Protein AF-A0A1F4YMQ5-F1 (afdb_monomer_lite)

Sequence (331 aa):
MPNQSRDIERSGSCPAETISSEVNLRRKLSVSVALVILLSQAGYGQEEKPTITTAGEPATTTAAKPKNFEVLFRGNGDIASYIYFDQSTKFMIDTDLNASVETFRYRSFFFMVDLLEETAMGRKPQTDPSKTDMVFDPNRGHWSFGATGRFELAAHFFEVQFHHDCFHGIDRFGYEPTPTNPNGRDSTKYWNALRFGFGNLGFLPKYRYHQPEPGSPGPIWANKINYFIMASFFTPRGYSWQKYHGYDFTLNTDLHFVLLRFKRLGFDINSNNLWIIDNRHDLKRKHELKFNFTIYGDHGILAAYVGWWPYDNQLIRNRDGMAVFGIHLGF

Secondary structure (DSSP, 8-state):
-PPP---------------SSHHHHHHHHHHHHHHHHHHHHHT-------------------PPPPPSEEEEEEEEEEEEEEEESS--SS-SEEEEEEEEEEEEEETTEEEEEEEEEEEEEPBP--S-TT---B---TTEEEEEEEEEEEEE-SSEEEEEEEEEEEEEETT-SS-S-BTTBTT-----EEEEEEEEEEEEGGGSHHHHTTSS-TT-SSEE----EEEEEEEEE--S-STTTEES--EEEEEEEEEEEEEEEETTEEEEEEEEEEEEEETT--EEEEEEEEEEEEEE-SS-EEEEEEEEEEEE--SS---TT-EEEEEEEE-

pLDDT: mean 77.44, std 21.71, range [28.05, 98.62]

Foldseek 3Di:
DDDDDDDDDDDDDDDDPPDDPVVVVVVVVCVVVVVVVVLQVVQPDDPDDDDPDPDDDPDPPPPPDPDQKDFHSDKWKKKKKWAWPDADQQGGIKIKIKMKTFGMHGRQKTWIKIKIKIFGFGFQPDPDPPDRDGDRDNQQMKIKIWTKIKGDDPWKIKMKIWMKIKGGNPPPDQQDCDVVRNNRPGPMWMAIKIKIKMWTPCVDLVNVLCPPHQPDPDKDQPPDKTKMKMKIAGDDDDPVGTDDFFFGIKIKIKIKGWRIDDRQWTWIKIWIKMWTQGNVRDIWIWIKIKIWTWGGDNQWIKIWIKMFTCFGDDPVDGCHGIIITMIMIID

Radius of gyration: 25.75 Å; chains: 1; bounding box: 62×54×100 Å

Structure (mmCIF, N/CA/C/O backbone):
data_AF-A0A1F4YMQ5-F1
#
_entry.id   AF-A0A1F4YMQ5-F1
#
loop_
_atom_site.group_PDB
_atom_site.id
_atom_site.type_symbol
_atom_site.label_atom_id
_atom_site.label_alt_id
_atom_site.label_comp_id
_atom_site.label_asym_id
_atom_site.label_entity_id
_atom_site.label_seq_id
_atom_site.pdbx_PDB_ins_code
_atom_site.Cartn_x
_atom_site.Cartn_y
_atom_site.Cartn_z
_atom_site.occupancy
_atom_site.B_iso_or_equiv
_atom_site.auth_seq_id
_atom_site.auth_comp_id
_atom_site.auth_asym_id
_atom_site.auth_atom_id
_atom_site.pdbx_PDB_model_num
ATOM 1 N N . MET A 1 1 ? 23.378 32.339 -66.459 1.00 42.19 1 MET A N 1
ATOM 2 C CA . MET A 1 1 ? 22.091 33.055 -66.347 1.00 42.19 1 MET A CA 1
ATOM 3 C C . MET A 1 1 ? 21.298 32.430 -65.205 1.00 42.19 1 MET A C 1
ATOM 5 O O . MET A 1 1 ? 20.883 31.290 -65.375 1.00 42.19 1 MET A O 1
ATOM 9 N N . PRO A 1 2 ? 21.145 33.082 -64.040 1.00 41.69 2 PRO A N 1
ATOM 10 C CA . PRO A 1 2 ? 20.228 32.624 -63.006 1.00 41.69 2 PRO A CA 1
ATOM 11 C C . PRO A 1 2 ? 18.912 33.410 -63.068 1.00 41.69 2 PRO A C 1
ATOM 13 O O . PRO A 1 2 ? 18.900 34.628 -63.239 1.00 41.69 2 PRO A O 1
ATOM 16 N N . ASN A 1 3 ? 17.815 32.668 -62.972 1.00 37.22 3 ASN 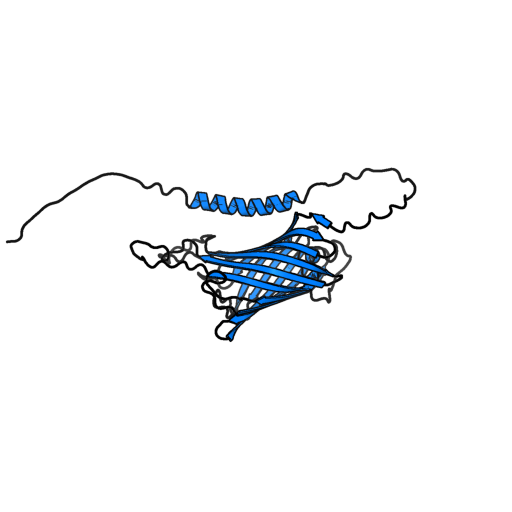A N 1
ATOM 17 C CA . ASN A 1 3 ? 16.443 33.130 -63.118 1.00 37.22 3 ASN A CA 1
ATOM 18 C C . ASN A 1 3 ? 15.897 33.587 -61.752 1.00 37.22 3 ASN A C 1
ATOM 20 O O . ASN A 1 3 ? 16.032 32.864 -60.765 1.00 37.22 3 ASN A O 1
ATOM 24 N N . GLN A 1 4 ? 15.293 34.775 -61.705 1.00 44.12 4 GLN A N 1
ATOM 25 C CA . GLN A 1 4 ? 14.514 35.284 -60.572 1.00 44.12 4 GLN A CA 1
ATOM 26 C C . GLN A 1 4 ? 13.064 34.780 -60.648 1.00 44.12 4 GLN A C 1
ATOM 28 O O . GLN A 1 4 ? 12.464 34.834 -61.717 1.00 44.12 4 GLN A O 1
ATOM 33 N N . SER A 1 5 ? 12.457 34.438 -59.508 1.00 34.66 5 SER A N 1
ATOM 34 C CA . SER A 1 5 ? 11.015 34.631 -59.243 1.00 34.66 5 SER A CA 1
ATOM 35 C C . SER A 1 5 ? 10.768 34.416 -57.743 1.00 34.66 5 SER A C 1
ATOM 37 O O . SER A 1 5 ? 11.024 33.324 -57.250 1.00 34.66 5 SER A O 1
ATOM 39 N N . ARG A 1 6 ? 10.548 35.473 -56.956 1.00 35.22 6 ARG A N 1
ATOM 40 C CA . ARG A 1 6 ? 9.305 36.236 -56.707 1.00 35.22 6 ARG A CA 1
ATOM 41 C C . ARG A 1 6 ? 8.590 35.773 -55.436 1.00 35.22 6 ARG A C 1
ATOM 43 O O . ARG A 1 6 ? 8.271 34.600 -55.276 1.00 35.22 6 ARG A O 1
ATOM 50 N N . ASP A 1 7 ? 8.339 36.770 -54.597 1.00 40.19 7 ASP A N 1
ATOM 51 C CA . ASP A 1 7 ? 7.620 36.750 -53.332 1.00 40.19 7 ASP A CA 1
ATOM 52 C C . ASP A 1 7 ? 6.159 36.311 -53.472 1.00 40.19 7 ASP A C 1
ATOM 54 O O . ASP A 1 7 ? 5.489 36.636 -54.455 1.00 40.19 7 ASP A O 1
ATOM 58 N N . ILE A 1 8 ? 5.645 35.663 -52.423 1.00 37.16 8 ILE A N 1
ATOM 59 C CA . ILE A 1 8 ? 4.222 35.685 -52.076 1.00 37.16 8 ILE A CA 1
ATOM 60 C C . ILE A 1 8 ? 4.120 35.931 -50.570 1.00 37.16 8 ILE A C 1
ATOM 62 O O . ILE A 1 8 ? 4.243 35.017 -49.757 1.00 37.16 8 ILE A O 1
ATOM 66 N N . GLU A 1 9 ? 3.860 37.187 -50.213 1.00 38.72 9 GLU A N 1
ATOM 67 C CA . GLU A 1 9 ? 3.175 37.535 -48.974 1.00 38.72 9 GLU A CA 1
ATOM 68 C C . GLU A 1 9 ? 1.719 37.050 -49.055 1.00 38.72 9 GLU A C 1
ATOM 70 O O . GLU A 1 9 ? 0.992 37.369 -50.000 1.00 38.72 9 GLU A O 1
ATOM 75 N N . ARG A 1 10 ? 1.264 36.322 -48.032 1.00 34.59 10 ARG A N 1
ATOM 76 C CA . ARG A 1 10 ? -0.151 36.282 -47.648 1.00 34.59 10 ARG A CA 1
ATOM 77 C C . ARG A 1 10 ? -0.281 36.335 -46.132 1.00 34.59 10 ARG A C 1
ATOM 79 O O . ARG A 1 10 ? 0.120 35.424 -45.416 1.00 34.59 10 ARG A O 1
ATOM 86 N N . SER A 1 11 ? -0.874 37.434 -45.690 1.00 34.38 11 SER A N 1
ATOM 87 C CA . SER A 1 11 ? -1.507 37.640 -44.396 1.00 34.38 11 SER A CA 1
ATOM 88 C C . SER A 1 11 ? -2.777 36.786 -44.257 1.00 34.38 11 SER A C 1
ATOM 90 O O . SER A 1 11 ? -3.438 36.488 -45.253 1.00 34.38 11 SER A O 1
ATOM 92 N N . GLY A 1 12 ? -3.151 36.430 -43.020 1.00 29.70 12 GLY A N 1
ATOM 93 C CA . GLY A 1 12 ? -4.505 35.938 -42.725 1.00 29.70 12 GLY A CA 1
ATOM 94 C C . GLY A 1 12 ? -4.643 34.967 -41.549 1.00 29.70 12 GLY A C 1
ATOM 95 O O . GLY A 1 12 ? -4.640 33.763 -41.751 1.00 29.70 12 GLY A O 1
ATOM 96 N N . SER A 1 13 ? -4.821 35.530 -40.347 1.00 33.34 13 SER A N 1
ATOM 97 C CA . SER A 1 13 ? -5.736 35.105 -39.262 1.00 33.34 13 SER A CA 1
ATOM 98 C C . SER A 1 13 ? -5.905 33.620 -38.878 1.00 33.34 13 SER A C 1
ATOM 100 O O . SER A 1 13 ? -6.541 32.861 -39.600 1.00 33.34 13 SER A O 1
ATOM 102 N N . CYS A 1 14 ? -5.544 33.285 -37.630 1.00 28.05 14 CYS A N 1
ATOM 103 C CA . CYS A 1 14 ? -6.488 32.863 -36.572 1.00 28.05 14 CYS A CA 1
ATOM 104 C C . CYS A 1 14 ? -5.724 32.650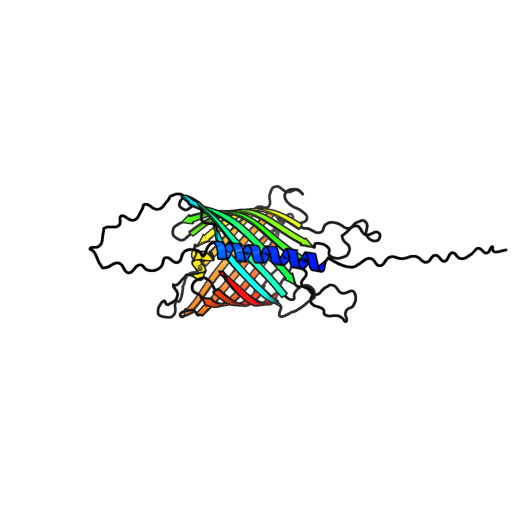 -35.246 1.00 28.05 14 CYS A C 1
ATOM 106 O O . CYS A 1 14 ? -4.767 31.876 -35.232 1.00 28.05 14 CYS A O 1
ATOM 108 N N . PRO A 1 15 ? -6.104 33.290 -34.124 1.00 34.41 15 PRO A N 1
ATOM 109 C CA . PRO A 1 15 ? -5.591 32.896 -32.820 1.00 34.41 15 PRO A CA 1
ATOM 110 C C . PRO A 1 15 ? -6.291 31.594 -32.420 1.00 34.41 15 PRO A C 1
ATOM 112 O O . PRO A 1 15 ? -7.506 31.568 -32.236 1.00 34.41 15 PRO A O 1
ATOM 115 N N . ALA A 1 16 ? -5.542 30.498 -32.317 1.00 37.00 16 ALA A N 1
ATOM 116 C CA . ALA A 1 16 ? -6.041 29.324 -31.621 1.00 37.00 16 ALA A CA 1
ATOM 117 C C . ALA A 1 16 ? -6.124 29.688 -30.135 1.00 37.00 16 ALA A C 1
ATOM 119 O O . ALA A 1 16 ? -5.103 29.880 -29.474 1.00 37.00 16 ALA A O 1
ATOM 120 N N . GLU A 1 17 ? -7.348 29.855 -29.640 1.00 37.72 17 GLU A N 1
ATOM 121 C CA . GLU A 1 17 ? -7.640 29.956 -28.217 1.00 37.72 17 GLU A CA 1
ATOM 122 C C . GLU A 1 17 ? -7.072 28.729 -27.501 1.00 37.72 17 GLU A C 1
ATOM 124 O O . GLU A 1 17 ? -7.608 27.624 -27.566 1.00 37.72 17 GLU A O 1
ATOM 129 N N . THR A 1 18 ? -5.971 28.935 -26.787 1.00 39.88 18 THR A N 1
ATOM 130 C CA . THR A 1 18 ? -5.453 28.012 -25.782 1.00 39.88 18 THR A CA 1
ATOM 131 C C . THR A 1 18 ? -6.374 28.070 -24.563 1.00 39.88 18 THR A C 1
ATOM 133 O O . THR A 1 18 ? -6.031 28.638 -23.529 1.00 39.88 18 THR A O 1
ATOM 136 N N . ILE A 1 19 ? -7.585 27.532 -24.687 1.00 43.03 19 ILE A N 1
ATOM 137 C CA . ILE A 1 19 ? -8.516 27.360 -23.573 1.00 43.03 19 ILE A CA 1
ATOM 138 C C . ILE A 1 19 ? -8.866 25.873 -23.470 1.00 43.03 19 ILE A C 1
ATOM 140 O O . ILE A 1 19 ? -9.295 25.247 -24.430 1.00 43.03 19 ILE A O 1
ATOM 144 N N . SER A 1 20 ? -8.729 25.346 -22.248 1.00 43.44 20 SER A N 1
ATOM 145 C CA . SER A 1 20 ? -9.359 24.116 -21.734 1.00 43.44 20 SER A CA 1
ATOM 146 C C . SER A 1 20 ? -8.549 22.807 -21.597 1.00 43.44 20 SER A C 1
ATOM 148 O O . SER A 1 20 ? -9.145 21.728 -21.585 1.00 43.44 20 SER A O 1
ATOM 150 N N . SER A 1 21 ? -7.240 22.844 -21.328 1.00 43.72 21 SER A N 1
ATOM 151 C CA . SER A 1 21 ? -6.601 21.711 -20.616 1.00 43.72 21 SER A CA 1
ATOM 152 C C . SER A 1 21 ? -6.722 21.861 -19.090 1.00 43.72 21 SER A C 1
ATOM 154 O O . SER A 1 21 ? -7.131 20.922 -18.408 1.00 43.72 21 SER A O 1
ATOM 156 N N . GLU A 1 22 ? -6.516 23.067 -18.546 1.00 40.84 22 GLU A N 1
ATOM 157 C CA . GLU A 1 22 ? -6.646 23.337 -17.101 1.00 40.84 22 GLU A CA 1
ATOM 158 C C . GLU A 1 22 ? -8.080 23.179 -16.567 1.00 40.84 22 GLU A C 1
ATOM 160 O O . GLU A 1 22 ? -8.285 22.692 -15.453 1.00 40.84 22 GLU A O 1
ATOM 165 N N . VAL A 1 23 ? -9.091 23.543 -17.365 1.00 42.12 23 VAL A N 1
ATOM 166 C CA . VAL A 1 23 ? -10.509 23.423 -16.970 1.00 42.12 23 VAL A CA 1
ATOM 167 C C . VAL A 1 23 ? -10.944 21.954 -16.898 1.00 42.12 23 VAL A C 1
ATOM 169 O O . VAL A 1 23 ? -11.727 21.587 -16.020 1.00 42.12 23 VAL A O 1
ATOM 172 N N . ASN A 1 24 ? -10.401 21.092 -17.764 1.00 41.91 24 ASN A N 1
ATOM 173 C CA . ASN A 1 24 ? -10.679 19.655 -17.739 1.00 41.91 24 ASN A CA 1
ATOM 174 C C . ASN A 1 24 ? -9.969 18.946 -16.576 1.00 41.91 24 ASN A C 1
ATOM 176 O O . ASN A 1 24 ? -10.555 18.056 -15.960 1.00 41.91 24 ASN A O 1
ATOM 180 N N . LEU A 1 25 ? -8.754 19.375 -16.222 1.00 40.91 25 LEU A N 1
ATOM 181 C CA . LEU A 1 25 ? -8.003 18.825 -15.089 1.00 40.91 25 LEU A CA 1
ATOM 182 C C . LEU A 1 25 ? -8.678 19.147 -13.747 1.00 40.91 25 LEU A C 1
ATOM 184 O O . LEU A 1 25 ? -8.887 18.255 -12.924 1.00 40.91 25 LEU A O 1
ATOM 188 N N . ARG A 1 26 ? -9.106 20.406 -13.556 1.00 40.66 26 ARG A N 1
ATOM 189 C CA . ARG A 1 26 ? -9.832 20.828 -12.346 1.00 40.66 26 ARG A CA 1
ATOM 190 C C . ARG A 1 26 ? -11.175 20.117 -12.192 1.00 40.66 26 ARG A C 1
ATOM 192 O O . ARG A 1 26 ? -11.561 19.836 -11.065 1.00 40.66 26 ARG A O 1
ATOM 199 N N . ARG A 1 27 ? -11.866 19.802 -13.298 1.00 41.72 27 ARG A N 1
ATOM 200 C CA . ARG A 1 27 ? -13.140 19.059 -13.285 1.00 41.72 27 ARG A CA 1
ATOM 201 C C . ARG A 1 27 ? -12.974 17.571 -12.969 1.00 41.72 27 ARG A C 1
ATOM 203 O O . ARG A 1 27 ? -13.832 17.018 -12.299 1.00 41.72 27 ARG A O 1
ATOM 210 N N . LYS A 1 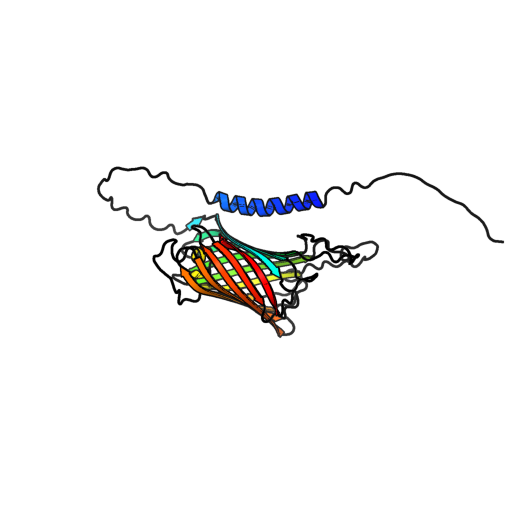28 ? -11.907 16.912 -13.430 1.00 41.44 28 LYS A N 1
ATOM 211 C CA . LYS A 1 28 ? -11.691 15.480 -13.146 1.00 41.44 28 LYS A CA 1
ATOM 212 C C . LYS A 1 28 ? -11.247 15.241 -11.700 1.00 41.44 28 LYS A C 1
ATOM 214 O O . LYS A 1 28 ? -11.779 14.348 -11.049 1.00 41.44 28 LYS A O 1
ATOM 219 N N . LEU A 1 29 ? -10.355 16.086 -11.178 1.00 40.41 29 LEU A N 1
ATOM 220 C CA . LEU A 1 29 ? -9.874 15.985 -9.796 1.00 40.41 29 LEU A CA 1
ATOM 221 C C . LEU A 1 29 ? -10.978 16.311 -8.776 1.00 40.41 29 LEU A C 1
ATOM 223 O O . LEU A 1 29 ? -11.096 15.640 -7.752 1.00 40.41 29 LEU A O 1
ATOM 227 N N . SER A 1 30 ? -11.827 17.303 -9.071 1.00 41.41 30 SER A N 1
ATOM 228 C CA . SER A 1 30 ? -12.950 17.639 -8.194 1.00 41.41 30 SER A CA 1
ATOM 229 C C . SER A 1 30 ? -14.012 16.544 -8.160 1.00 41.41 30 SER A C 1
ATOM 231 O O . SER A 1 30 ? -14.595 16.336 -7.105 1.00 41.41 30 SER A O 1
ATOM 233 N N . VAL A 1 31 ? -14.232 15.804 -9.252 1.00 44.12 31 VAL A N 1
ATOM 234 C CA . VAL A 1 31 ? -15.216 14.711 -9.284 1.00 44.12 31 VAL A CA 1
ATOM 235 C C . VAL A 1 31 ? -14.753 13.501 -8.473 1.00 44.12 31 VAL A C 1
ATOM 237 O O . VAL A 1 31 ? -15.556 12.982 -7.707 1.00 44.12 31 VAL A O 1
ATOM 240 N N . SER A 1 32 ? -13.486 13.078 -8.558 1.00 41.53 32 SER A N 1
ATOM 241 C CA . SER A 1 32 ? -13.000 11.921 -7.783 1.00 41.53 32 SER A CA 1
ATOM 242 C C . SER A 1 32 ? -12.936 12.208 -6.281 1.00 41.53 32 SER A C 1
ATOM 244 O O . SER A 1 32 ? -13.426 11.414 -5.481 1.00 41.53 32 SER A O 1
ATOM 246 N N . VAL A 1 33 ? -12.421 13.380 -5.885 1.00 47.12 33 VAL A N 1
ATOM 247 C CA . VAL A 1 33 ? -12.372 13.788 -4.470 1.00 47.12 33 VAL A CA 1
ATOM 248 C C . VAL A 1 33 ? -13.778 14.050 -3.924 1.00 47.12 33 VAL A C 1
ATOM 250 O O . VAL A 1 33 ? -14.093 13.613 -2.819 1.00 47.12 33 VAL A O 1
ATOM 253 N N . ALA A 1 34 ? -14.663 14.690 -4.699 1.00 49.28 34 ALA A N 1
ATOM 254 C CA . ALA A 1 34 ? -16.053 14.867 -4.286 1.00 49.28 34 ALA A CA 1
ATOM 255 C C . ALA A 1 34 ? -16.800 13.534 -4.202 1.00 49.28 34 ALA A C 1
ATOM 257 O O . ALA A 1 34 ? -17.619 13.389 -3.308 1.00 49.28 34 ALA A O 1
ATOM 258 N N . LEU A 1 35 ? -16.521 12.554 -5.068 1.00 42.88 35 LEU A N 1
ATOM 259 C CA . LEU A 1 35 ? -17.145 11.232 -4.996 1.00 42.88 35 LEU A CA 1
ATOM 260 C C . LEU A 1 35 ? -16.718 10.488 -3.724 1.00 42.88 35 LEU A C 1
ATOM 262 O O . LEU A 1 35 ? -17.570 9.917 -3.054 1.00 42.88 35 LEU A O 1
ATOM 266 N N . VAL A 1 36 ? -15.441 10.555 -3.338 1.00 47.03 36 VAL A N 1
ATOM 267 C CA . VAL A 1 36 ? -14.951 9.960 -2.081 1.00 47.03 36 VAL A CA 1
ATOM 268 C C . VAL A 1 36 ? -15.545 10.669 -0.855 1.00 47.03 36 VAL A C 1
ATOM 270 O O . VAL A 1 36 ? -15.990 10.000 0.074 1.00 47.03 36 VAL A O 1
ATOM 273 N N . ILE A 1 37 ? -15.640 12.005 -0.869 1.00 52.78 37 ILE A N 1
ATOM 274 C CA . ILE A 1 37 ? -16.263 12.787 0.218 1.00 52.78 37 ILE A CA 1
ATOM 275 C C . ILE A 1 37 ? -17.786 12.562 0.282 1.00 52.78 37 ILE A C 1
ATOM 277 O O . ILE A 1 37 ? -18.356 12.467 1.364 1.00 52.78 37 ILE A O 1
ATOM 281 N N . LEU A 1 38 ? -18.471 12.448 -0.857 1.00 49.56 38 LEU A N 1
ATOM 282 C CA . LEU A 1 38 ? -19.913 12.184 -0.906 1.00 49.56 38 LEU A CA 1
ATOM 283 C C . LEU A 1 38 ? -20.237 10.756 -0.459 1.00 49.56 38 LEU A C 1
ATOM 285 O O . LEU A 1 38 ? -21.233 10.552 0.229 1.00 49.56 38 LEU A O 1
ATOM 289 N N . LEU A 1 39 ? -19.391 9.778 -0.794 1.00 47.28 39 LEU A N 1
ATOM 290 C CA . LEU A 1 39 ? -19.544 8.399 -0.328 1.00 47.28 39 LEU A CA 1
ATOM 291 C C . LEU A 1 39 ? -19.242 8.258 1.171 1.00 47.28 39 LEU A C 1
ATOM 293 O O . LEU A 1 39 ? -19.914 7.472 1.836 1.00 47.28 39 LEU A O 1
ATOM 297 N N . SER A 1 40 ? -18.310 9.039 1.731 1.00 46.00 40 SER A N 1
ATOM 298 C CA . SER A 1 40 ? -18.065 9.042 3.180 1.00 46.00 40 SER A CA 1
ATOM 299 C C . SER A 1 40 ? -19.173 9.754 3.968 1.00 46.00 40 SER A C 1
ATOM 301 O O . SER A 1 40 ? -19.518 9.316 5.064 1.00 46.00 40 SER A O 1
ATOM 303 N N . GLN A 1 41 ? -19.807 10.787 3.401 1.00 48.72 41 GLN A N 1
ATOM 304 C CA . GLN A 1 41 ? -20.943 11.471 4.033 1.00 48.72 41 GLN A CA 1
ATOM 305 C C . GLN A 1 41 ? -22.274 10.718 3.893 1.00 48.72 41 GLN A C 1
ATOM 307 O O . GLN A 1 41 ? -23.106 10.793 4.794 1.00 48.72 41 GLN A O 1
ATOM 312 N N . ALA A 1 42 ? -22.480 9.942 2.825 1.00 48.72 42 ALA A N 1
ATOM 313 C CA . ALA A 1 42 ? -23.707 9.162 2.632 1.00 48.72 42 ALA A CA 1
ATOM 314 C C . ALA A 1 42 ? -23.889 8.019 3.656 1.00 48.72 42 ALA A C 1
ATOM 316 O O . ALA A 1 42 ? -25.008 7.540 3.835 1.00 48.72 42 ALA A O 1
ATOM 317 N N . GLY A 1 43 ? -22.821 7.602 4.349 1.00 44.38 43 GLY A N 1
ATOM 318 C CA . GLY A 1 43 ? -22.874 6.631 5.452 1.00 44.38 43 GLY A CA 1
ATOM 319 C C . GLY A 1 43 ? -23.153 7.238 6.837 1.00 44.38 43 GLY A C 1
ATOM 320 O O . GLY A 1 43 ? -23.465 6.499 7.770 1.00 44.38 43 GLY A O 1
ATOM 321 N N . TYR A 1 44 ? -23.080 8.566 6.979 1.00 43.66 44 TYR A N 1
ATOM 322 C CA . TYR A 1 44 ? -23.318 9.298 8.228 1.00 43.66 44 TYR A CA 1
ATOM 323 C C . TYR A 1 44 ? -24.722 9.907 8.230 1.00 43.66 44 TYR A C 1
ATOM 325 O O . TYR A 1 44 ? -24.923 11.103 8.035 1.00 43.66 44 TYR A O 1
ATOM 333 N N . GLY A 1 45 ? -25.730 9.071 8.445 1.00 42.97 45 GLY A N 1
ATOM 334 C CA . GLY A 1 45 ? -27.105 9.542 8.522 1.00 42.97 45 GLY A CA 1
ATOM 335 C C . GLY A 1 45 ? -27.976 8.598 9.318 1.00 42.97 45 GLY A C 1
ATOM 336 O O . GLY A 1 45 ? -28.621 7.750 8.718 1.00 42.97 45 GLY A O 1
ATOM 337 N N . GLN A 1 46 ? -27.959 8.751 10.645 1.00 37.34 46 GLN A N 1
ATOM 338 C CA . GLN A 1 46 ? -29.111 8.802 11.565 1.00 37.34 46 GLN A CA 1
ATOM 339 C C . GLN A 1 46 ? -28.562 8.786 13.004 1.00 37.34 46 GLN A C 1
ATOM 341 O O . GLN A 1 46 ? -28.425 7.734 13.621 1.00 37.34 46 GLN A O 1
ATOM 346 N N . GLU A 1 47 ? -28.221 9.961 13.545 1.00 42.69 47 GLU A N 1
ATOM 347 C CA . GLU A 1 47 ? -28.173 10.130 15.002 1.00 42.69 47 GLU A CA 1
ATOM 348 C C . GLU A 1 47 ? -29.614 10.037 15.519 1.00 42.69 47 GLU A C 1
ATOM 350 O O . GLU A 1 47 ? -30.411 10.969 15.374 1.00 42.69 47 GLU A O 1
ATOM 355 N N . GLU A 1 48 ? -29.978 8.891 16.089 1.00 41.09 48 GLU A N 1
ATOM 356 C CA . GLU A 1 48 ? -31.213 8.770 16.853 1.00 41.09 48 GLU A CA 1
ATOM 357 C C . GLU A 1 48 ? -31.117 9.681 18.085 1.00 41.09 48 GLU A C 1
ATOM 359 O O . GLU A 1 48 ? -30.259 9.512 18.953 1.00 41.09 48 GLU A O 1
ATOM 364 N N . LYS A 1 49 ? -32.009 10.677 18.164 1.00 38.69 49 LYS A N 1
ATOM 365 C CA . LYS A 1 49 ? -32.180 11.492 19.371 1.00 38.69 49 LYS A CA 1
ATOM 366 C C . LYS A 1 49 ? -32.471 10.567 20.561 1.00 38.69 49 LYS A C 1
ATOM 368 O O . LYS A 1 49 ? -33.412 9.773 20.471 1.00 38.69 49 LYS A O 1
ATOM 373 N N . PRO A 1 50 ? -31.760 10.704 21.696 1.00 38.75 50 PRO A N 1
ATOM 374 C CA . PRO A 1 50 ? -32.061 9.925 22.885 1.00 38.75 50 PRO A CA 1
ATOM 375 C C . PRO A 1 50 ? -33.454 10.308 23.390 1.00 38.75 50 PRO A C 1
ATOM 377 O O . PRO A 1 50 ? -33.678 11.391 23.931 1.00 38.75 50 PRO A O 1
ATOM 380 N N . THR A 1 51 ? -34.410 9.408 23.180 1.00 41.31 51 THR A N 1
ATOM 381 C CA . THR A 1 51 ? -35.734 9.502 23.786 1.00 41.31 51 THR A CA 1
ATOM 382 C C . THR A 1 51 ? -35.585 9.078 25.239 1.00 41.31 51 THR A C 1
ATOM 384 O O . THR A 1 51 ? -35.358 7.905 25.537 1.00 41.31 51 THR A O 1
ATOM 387 N N . ILE A 1 52 ? -35.665 10.047 26.153 1.00 42.41 52 ILE A N 1
ATOM 388 C CA . ILE A 1 52 ? -35.687 9.786 27.594 1.00 42.41 52 ILE A CA 1
ATOM 389 C C . ILE A 1 52 ? -37.006 9.078 27.894 1.00 42.41 52 ILE A C 1
ATOM 391 O O . ILE A 1 52 ? -38.059 9.704 27.996 1.00 42.41 52 ILE A O 1
ATOM 395 N N . THR A 1 53 ? -36.937 7.755 27.983 1.00 44.53 53 THR A N 1
ATOM 396 C CA . THR A 1 53 ? -38.066 6.905 28.349 1.00 44.53 53 THR A CA 1
ATOM 397 C C . THR A 1 53 ? -37.918 6.576 29.828 1.00 44.53 53 THR A C 1
ATOM 399 O O . THR A 1 53 ? -36.855 6.148 30.276 1.00 44.53 53 THR A O 1
ATOM 402 N N . THR A 1 54 ? -38.962 6.843 30.603 1.00 48.31 54 THR A N 1
ATOM 403 C CA . THR A 1 54 ? -39.070 6.501 32.023 1.00 48.31 54 THR A CA 1
ATOM 404 C C . THR A 1 54 ? -38.821 5.006 32.237 1.00 48.31 54 THR A C 1
ATOM 406 O O . THR A 1 54 ? -39.306 4.175 31.472 1.00 48.31 54 THR A O 1
ATOM 409 N N . ALA A 1 55 ? -38.044 4.674 33.273 1.00 44.81 55 ALA A N 1
ATOM 410 C CA . ALA A 1 55 ? -37.613 3.316 33.594 1.00 44.81 55 ALA A CA 1
ATOM 411 C C . ALA A 1 55 ? -38.804 2.406 33.952 1.00 44.81 55 ALA A C 1
ATOM 413 O O . ALA A 1 55 ? -39.235 2.349 35.102 1.00 44.81 55 ALA A O 1
ATOM 414 N N . GLY A 1 56 ? -39.340 1.710 32.948 1.00 52.75 56 GLY A N 1
ATOM 415 C CA . GLY A 1 56 ? -40.102 0.476 33.124 1.00 52.75 56 GLY A CA 1
ATOM 416 C C . GLY A 1 56 ? -39.154 -0.716 33.263 1.00 52.75 56 GLY A C 1
ATOM 417 O O . GLY A 1 56 ? -37.999 -0.639 32.843 1.00 52.75 56 GLY A O 1
ATOM 418 N N . GLU A 1 57 ? -39.636 -1.798 33.878 1.00 53.81 57 GLU A N 1
ATOM 419 C CA . GLU A 1 57 ? -38.909 -3.063 34.052 1.00 53.81 57 GLU A CA 1
ATOM 420 C C . GLU A 1 57 ? -38.140 -3.481 32.785 1.00 53.81 57 GLU A C 1
ATOM 422 O O . GLU A 1 57 ? -38.644 -3.277 31.675 1.00 53.81 57 GLU A O 1
ATOM 427 N N . PRO A 1 58 ? -36.934 -4.075 32.919 1.00 51.91 58 PRO A N 1
ATOM 428 C CA . PRO A 1 58 ? -36.131 -4.493 31.781 1.00 51.91 58 PRO A CA 1
ATOM 429 C C . PRO A 1 58 ? -36.879 -5.578 31.010 1.00 51.91 58 PRO A C 1
ATOM 431 O O . PRO A 1 58 ? -36.816 -6.766 31.334 1.00 51.91 58 PRO A O 1
ATOM 434 N N . ALA A 1 59 ? -37.593 -5.156 29.966 1.00 56.69 59 ALA A N 1
ATOM 435 C CA . ALA A 1 59 ? -38.102 -6.054 28.955 1.00 56.69 59 ALA A CA 1
ATOM 436 C C . ALA A 1 59 ? -36.910 -6.876 28.475 1.00 56.69 59 ALA A C 1
ATOM 438 O O . ALA A 1 59 ? -35.885 -6.330 28.064 1.00 56.69 59 ALA A O 1
ATOM 439 N N . THR A 1 60 ? -37.028 -8.196 28.583 1.00 46.53 60 THR A N 1
ATOM 440 C CA . THR A 1 60 ? -36.046 -9.138 28.065 1.00 46.53 60 THR A CA 1
ATOM 441 C C . THR A 1 60 ? -36.059 -9.004 26.545 1.00 46.53 60 THR A C 1
ATOM 443 O O . THR A 1 60 ? -36.753 -9.738 25.844 1.00 46.53 60 THR A O 1
ATOM 446 N N . THR A 1 61 ? -35.355 -8.002 26.020 1.00 49.38 61 THR A N 1
ATOM 447 C CA . THR A 1 61 ? -35.154 -7.806 24.592 1.00 49.38 61 THR A CA 1
ATOM 448 C C . THR A 1 61 ? -34.354 -8.996 24.113 1.00 49.38 61 THR A C 1
ATOM 450 O O . THR A 1 61 ? -33.139 -9.076 24.291 1.00 49.38 61 THR A O 1
ATOM 453 N N . THR A 1 62 ? -35.067 -9.966 23.552 1.00 55.41 62 THR A N 1
ATOM 454 C CA . THR A 1 62 ? -34.495 -11.061 22.786 1.00 55.41 62 THR A CA 1
ATOM 455 C C . THR A 1 62 ? -33.729 -10.399 21.654 1.00 55.41 62 THR A C 1
ATOM 457 O O . THR A 1 62 ? -34.335 -9.865 20.726 1.00 55.41 62 THR A O 1
ATOM 460 N N . ALA A 1 63 ? -32.401 -10.337 21.786 1.00 61.25 63 ALA A N 1
ATOM 461 C CA . ALA A 1 63 ? -31.538 -9.743 20.779 1.00 61.25 63 ALA A CA 1
ATOM 462 C C . ALA A 1 63 ? -31.911 -10.355 19.427 1.00 61.25 63 ALA A C 1
ATOM 464 O O . ALA A 1 63 ? -31.852 -11.578 19.256 1.00 61.25 63 ALA A O 1
ATOM 465 N N . ALA A 1 64 ? -32.386 -9.514 18.506 1.00 68.00 64 ALA A N 1
ATOM 466 C CA . ALA A 1 64 ? -32.805 -9.966 17.193 1.00 68.00 64 ALA A CA 1
ATOM 467 C C . ALA A 1 64 ? -31.656 -10.772 16.581 1.00 68.00 64 ALA A C 1
ATOM 469 O O . ALA A 1 64 ? -30.507 -10.323 16.575 1.00 68.00 64 ALA A O 1
ATOM 470 N N . LYS A 1 65 ? -31.963 -11.988 16.114 1.00 69.56 65 LYS A N 1
ATOM 471 C CA . LYS A 1 65 ? -30.966 -12.871 15.508 1.00 69.56 65 LYS A CA 1
ATOM 472 C C . LYS A 1 65 ? -30.203 -12.074 14.439 1.00 69.56 65 LYS A C 1
ATOM 474 O O . LYS A 1 65 ? -30.863 -11.475 13.585 1.00 69.56 65 LYS A O 1
ATOM 479 N N . PRO A 1 66 ? -28.857 -12.049 14.471 1.00 70.06 66 PRO A N 1
ATOM 480 C CA . PRO A 1 66 ? -28.081 -11.264 13.522 1.00 70.06 66 PRO A CA 1
ATOM 481 C C . PRO A 1 66 ? -28.488 -11.631 12.095 1.00 70.06 66 PRO A C 1
ATOM 483 O O . PRO A 1 66 ? -28.649 -12.813 11.763 1.00 70.06 66 PRO A O 1
ATOM 486 N N . LYS A 1 67 ? -28.717 -10.610 11.263 1.00 81.00 67 LYS A N 1
ATOM 487 C CA . LYS A 1 67 ? -29.120 -10.819 9.875 1.00 81.00 67 LYS A CA 1
ATOM 488 C C . LYS A 1 67 ? -27.973 -11.512 9.150 1.00 81.00 67 LYS A C 1
ATOM 490 O O . LYS A 1 67 ? -26.830 -11.074 9.190 1.00 81.00 67 LYS A O 1
ATOM 495 N N . ASN A 1 68 ? -28.290 -12.608 8.466 1.00 91.94 68 ASN A N 1
ATOM 496 C CA . ASN A 1 68 ? -27.293 -13.327 7.677 1.00 91.94 68 ASN A CA 1
ATOM 497 C C . ASN A 1 68 ? -26.811 -12.510 6.474 1.00 91.94 68 ASN A C 1
ATOM 499 O O . ASN A 1 68 ? -25.751 -12.828 5.957 1.00 91.94 68 ASN A O 1
ATOM 503 N N . PHE A 1 69 ? -27.578 -11.515 6.020 1.00 95.69 69 PHE A N 1
ATOM 504 C CA . PHE A 1 69 ? -27.264 -10.679 4.868 1.00 95.69 69 PHE A CA 1
ATOM 505 C C . PHE A 1 69 ? -27.515 -9.204 5.183 1.00 95.69 69 PHE A C 1
ATOM 507 O O . PHE A 1 69 ? -28.569 -8.862 5.727 1.00 95.69 69 PHE A O 1
ATOM 514 N N . GLU A 1 70 ? -26.570 -8.346 4.811 1.00 95.31 70 GLU A N 1
ATOM 515 C CA . GLU A 1 70 ? -26.631 -6.896 4.996 1.00 95.31 70 GLU A CA 1
ATOM 516 C C . GLU A 1 70 ? -26.020 -6.165 3.798 1.00 95.31 70 GLU A C 1
ATOM 518 O O . GLU A 1 70 ? -25.001 -6.590 3.256 1.00 95.31 70 GLU A O 1
ATOM 523 N N . VAL A 1 71 ? -26.626 -5.041 3.417 1.00 94.56 71 VAL A N 1
ATOM 524 C CA . VAL A 1 71 ? -26.075 -4.075 2.456 1.00 94.56 71 VAL A CA 1
ATOM 525 C C . VAL A 1 71 ? -25.455 -2.943 3.274 1.00 94.56 71 VAL A C 1
ATOM 527 O O . VAL A 1 71 ? -26.130 -2.401 4.147 1.00 94.56 71 VAL A O 1
ATOM 530 N N . LEU A 1 72 ? -24.172 -2.641 3.056 1.00 89.75 72 LEU A N 1
ATOM 531 C CA . LEU A 1 72 ? -23.372 -1.819 3.973 1.00 89.75 72 LEU A CA 1
ATOM 532 C C . LEU A 1 72 ? -23.029 -0.439 3.404 1.00 89.75 72 LEU A C 1
ATOM 534 O O . LEU A 1 72 ? -23.263 0.551 4.087 1.00 89.75 72 LEU A O 1
ATOM 538 N N . PHE A 1 73 ? -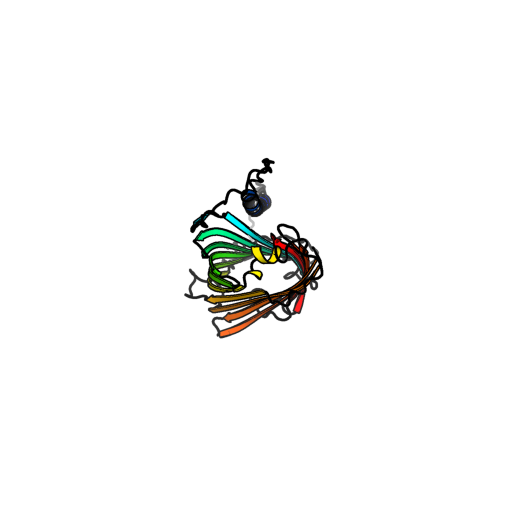22.462 -0.382 2.195 1.00 91.88 73 PHE A N 1
ATOM 539 C CA . PHE A 1 73 ? -21.855 0.824 1.608 1.00 91.88 73 PHE A CA 1
ATOM 540 C C . PHE A 1 73 ? -20.988 1.615 2.604 1.00 91.88 73 PHE A C 1
ATOM 542 O O . PHE A 1 73 ? -21.131 2.825 2.756 1.00 91.88 73 PHE A O 1
ATOM 549 N N . ARG A 1 74 ? -20.089 0.914 3.304 1.00 91.94 74 ARG A N 1
ATOM 550 C CA . ARG A 1 74 ? -19.172 1.515 4.285 1.00 91.94 74 ARG A CA 1
ATOM 551 C C . ARG A 1 74 ? -17.793 1.680 3.670 1.00 91.94 74 ARG A C 1
ATOM 553 O O . ARG A 1 74 ? -17.186 0.691 3.266 1.00 91.94 74 ARG A O 1
ATOM 560 N N . GLY A 1 75 ? -17.328 2.920 3.590 1.00 92.19 75 GLY A N 1
ATOM 561 C CA . GLY A 1 75 ? -15.986 3.249 3.125 1.00 92.19 75 GLY A CA 1
ATOM 562 C C . GLY A 1 75 ? -14.983 3.235 4.272 1.00 92.19 75 GLY A C 1
ATOM 563 O O . GLY A 1 75 ? -15.312 3.682 5.364 1.00 92.19 75 GLY A O 1
ATOM 564 N N . ASN A 1 76 ? -13.775 2.753 4.005 1.00 93.69 76 ASN A N 1
ATOM 565 C CA . ASN A 1 76 ? -12.601 2.982 4.844 1.00 93.69 76 ASN A CA 1
ATOM 566 C C . ASN A 1 76 ? -11.446 3.371 3.929 1.00 93.69 76 ASN A C 1
ATOM 568 O O . ASN A 1 76 ? -11.353 2.852 2.809 1.00 93.69 76 ASN A O 1
ATOM 572 N N . GLY A 1 77 ? -10.555 4.236 4.386 1.00 91.88 77 GLY A N 1
ATOM 573 C CA . GLY A 1 77 ? -9.452 4.669 3.551 1.00 91.88 77 GLY A CA 1
ATOM 574 C C . GLY A 1 77 ? -8.323 5.355 4.289 1.00 91.88 77 GLY A C 1
ATOM 575 O O . GLY A 1 77 ? -8.409 5.698 5.462 1.00 91.88 77 GLY A O 1
ATOM 576 N N . ASP A 1 78 ? -7.249 5.541 3.541 1.00 93.94 78 ASP A N 1
ATOM 577 C CA . ASP A 1 78 ? -6.013 6.159 3.958 1.00 93.94 78 ASP A CA 1
ATOM 578 C C . ASP A 1 78 ? -5.544 7.118 2.873 1.00 93.94 78 ASP A C 1
ATOM 580 O O . ASP A 1 78 ? -5.480 6.759 1.700 1.00 93.94 78 ASP A O 1
ATOM 584 N N . ILE A 1 79 ? -5.179 8.332 3.265 1.00 95.31 79 ILE A N 1
ATOM 585 C CA . ILE A 1 79 ? -4.517 9.303 2.400 1.00 95.31 79 ILE A CA 1
ATOM 586 C C . ILE A 1 79 ? -3.181 9.638 3.037 1.00 95.31 79 ILE A C 1
ATOM 588 O O . ILE A 1 79 ? -3.136 10.134 4.161 1.00 95.31 79 ILE A O 1
ATOM 592 N N . ALA A 1 80 ? -2.088 9.396 2.330 1.00 95.25 80 ALA A N 1
ATOM 593 C CA . ALA A 1 80 ? -0.757 9.778 2.763 1.00 95.25 80 ALA A CA 1
ATOM 594 C C . ALA A 1 80 ? -0.146 10.759 1.770 1.00 95.25 80 ALA A C 1
ATOM 596 O O . ALA A 1 80 ? -0.382 10.690 0.573 1.00 95.25 80 ALA A O 1
ATOM 597 N N . SER A 1 81 ? 0.644 11.706 2.253 1.00 94.88 81 SER A N 1
ATOM 598 C CA . SER A 1 81 ? 1.463 12.565 1.399 1.00 94.88 81 SER A CA 1
ATOM 599 C C . SER A 1 81 ? 2.812 12.763 2.046 1.00 94.88 81 SER A C 1
ATOM 601 O O . SER A 1 81 ? 2.890 12.972 3.257 1.00 94.88 81 SER A O 1
ATOM 603 N N . TYR A 1 82 ? 3.877 12.677 1.262 1.00 95.00 82 TYR A N 1
ATOM 604 C CA . TYR A 1 82 ? 5.226 12.719 1.800 1.00 95.00 82 TYR A CA 1
ATOM 605 C C . TYR A 1 82 ? 6.207 13.396 0.863 1.00 95.00 82 TYR A C 1
ATOM 607 O O . TYR A 1 82 ? 6.057 13.376 -0.356 1.00 95.00 82 TYR A O 1
ATOM 615 N N . ILE A 1 83 ? 7.228 13.993 1.467 1.00 94.19 83 ILE A N 1
ATOM 616 C CA . ILE A 1 83 ? 8.322 14.670 0.789 1.00 94.19 83 ILE A CA 1
ATOM 617 C C . ILE A 1 83 ? 9.606 13.871 0.971 1.00 94.19 83 ILE A C 1
ATOM 619 O O . ILE A 1 83 ? 9.866 13.335 2.049 1.00 94.19 83 ILE A O 1
ATOM 623 N N . TYR A 1 84 ? 10.427 13.821 -0.069 1.00 93.44 84 TYR A N 1
ATOM 624 C CA . TYR A 1 84 ? 11.753 13.212 0.001 1.00 93.44 84 TYR A CA 1
ATOM 625 C C . TYR A 1 84 ? 12.757 14.176 0.633 1.00 93.44 84 TYR A C 1
ATOM 627 O O . TYR A 1 84 ? 12.720 15.378 0.359 1.00 93.44 84 TYR A O 1
ATOM 635 N N . PHE A 1 85 ? 13.662 13.648 1.462 1.00 94.44 85 PHE A N 1
ATOM 636 C CA . PHE A 1 85 ? 14.795 14.427 1.973 1.00 94.44 85 PHE A CA 1
ATOM 637 C C . PHE A 1 85 ? 15.817 14.712 0.866 1.00 94.44 85 PHE A C 1
ATOM 639 O O . PHE A 1 85 ? 16.280 15.843 0.743 1.00 94.44 85 PHE A O 1
ATOM 646 N N . ASP A 1 86 ? 16.118 13.710 0.034 1.00 91.19 86 ASP A N 1
ATOM 647 C CA . ASP A 1 86 ? 16.924 13.876 -1.179 1.00 91.19 86 ASP A CA 1
ATOM 648 C C . ASP A 1 86 ? 16.009 14.122 -2.387 1.00 91.19 86 ASP A C 1
ATOM 650 O O . ASP A 1 86 ? 15.451 13.200 -2.989 1.00 91.19 86 ASP A O 1
ATOM 654 N N . GLN A 1 87 ? 15.776 15.400 -2.691 1.00 86.38 87 GLN A N 1
ATOM 655 C CA . GLN A 1 87 ? 14.849 15.802 -3.744 1.00 86.38 87 GLN A CA 1
ATOM 656 C C . GLN A 1 87 ? 15.518 15.825 -5.118 1.00 86.38 87 GLN A C 1
ATOM 658 O O . GLN A 1 87 ? 16.542 16.467 -5.338 1.00 86.38 87 GLN A O 1
ATOM 663 N N . SER A 1 88 ? 14.854 15.218 -6.096 1.00 79.94 88 SER A N 1
ATOM 664 C CA . SER A 1 88 ? 15.271 15.179 -7.495 1.00 79.94 88 SER A CA 1
ATOM 665 C C . SER A 1 88 ? 14.088 15.420 -8.436 1.00 79.94 88 SER A C 1
ATOM 667 O O . SER A 1 88 ? 12.944 15.603 -8.026 1.00 79.94 88 SER A O 1
ATOM 669 N N . THR A 1 89 ? 14.337 15.381 -9.746 1.00 72.06 89 THR A N 1
ATOM 670 C CA . THR A 1 89 ? 13.260 15.430 -10.751 1.00 72.06 89 THR A CA 1
ATOM 671 C C . THR A 1 89 ? 12.296 14.245 -10.645 1.00 72.06 89 THR A C 1
ATOM 673 O O . THR A 1 89 ? 11.136 14.354 -11.043 1.00 72.06 89 THR A O 1
ATOM 676 N N . LYS A 1 90 ? 12.758 13.110 -10.105 1.00 74.75 90 LYS A N 1
ATOM 677 C CA . LYS A 1 90 ? 11.968 11.880 -9.975 1.00 74.75 90 LYS A CA 1
ATOM 678 C C . LYS A 1 90 ? 11.283 11.739 -8.620 1.00 74.75 90 LYS A C 1
ATOM 680 O O . LYS A 1 90 ? 10.204 11.153 -8.606 1.00 74.75 90 LYS A O 1
ATOM 685 N N . PHE A 1 91 ? 11.898 12.260 -7.557 1.00 83.69 91 PHE A N 1
ATOM 686 C CA . PHE A 1 91 ? 11.487 12.101 -6.161 1.00 83.69 91 PHE A CA 1
ATOM 687 C C . PHE A 1 91 ? 11.376 13.474 -5.512 1.00 83.69 91 PHE A C 1
ATOM 689 O O . PHE A 1 91 ? 12.388 14.137 -5.309 1.00 83.69 91 PHE A O 1
ATOM 696 N N . MET A 1 92 ? 10.161 13.934 -5.228 1.00 84.44 92 MET A N 1
ATOM 697 C CA . MET A 1 92 ? 9.969 15.233 -4.588 1.00 84.44 92 MET A CA 1
ATOM 698 C C . MET A 1 92 ? 8.818 15.175 -3.597 1.00 84.44 92 MET A C 1
ATOM 700 O O . MET A 1 92 ? 9.072 15.230 -2.396 1.00 84.44 92 MET A O 1
ATOM 704 N N . ILE A 1 93 ? 7.594 14.992 -4.094 1.00 86.81 93 ILE A N 1
ATOM 705 C CA . ILE A 1 93 ? 6.401 14.767 -3.281 1.00 86.81 93 ILE A CA 1
ATOM 706 C C . ILE A 1 93 ? 5.603 13.633 -3.920 1.00 86.81 93 ILE A C 1
ATOM 708 O O . ILE A 1 93 ? 5.438 13.617 -5.138 1.00 86.81 93 ILE A O 1
ATOM 712 N N . ASP A 1 94 ? 5.097 12.711 -3.115 1.00 88.88 94 ASP A N 1
ATOM 713 C CA . ASP A 1 94 ? 4.084 11.755 -3.554 1.00 88.88 94 ASP A CA 1
ATOM 714 C C . ASP A 1 94 ? 2.861 11.837 -2.650 1.00 88.88 94 ASP A C 1
ATOM 716 O O . ASP A 1 94 ? 2.961 12.219 -1.478 1.00 88.88 94 ASP A O 1
ATOM 720 N N . THR A 1 95 ? 1.725 11.434 -3.205 1.00 90.50 95 THR A N 1
ATOM 721 C CA . THR A 1 95 ? 0.478 11.263 -2.472 1.00 90.50 95 THR A CA 1
ATOM 722 C C . THR A 1 95 ? -0.115 9.902 -2.801 1.00 90.50 95 THR A C 1
ATOM 724 O O . THR A 1 95 ? -0.360 9.612 -3.970 1.00 90.50 95 THR A O 1
ATOM 727 N N . ASP A 1 96 ? -0.391 9.119 -1.763 1.00 91.94 96 ASP A N 1
ATOM 728 C CA . ASP A 1 96 ? -1.063 7.828 -1.845 1.00 91.94 96 ASP A CA 1
ATOM 729 C C . ASP A 1 96 ? -2.498 7.972 -1.326 1.00 91.94 96 ASP A C 1
ATOM 731 O O . ASP A 1 96 ? -2.733 8.594 -0.289 1.00 91.94 96 ASP A O 1
ATOM 735 N N . LEU A 1 97 ? -3.451 7.356 -2.010 1.00 92.56 97 LEU A N 1
ATOM 736 C CA . LEU A 1 97 ? -4.832 7.166 -1.594 1.00 92.56 97 LEU A CA 1
ATOM 737 C C . LEU A 1 97 ? -5.125 5.669 -1.656 1.00 92.56 97 LEU A C 1
ATOM 739 O O . LEU A 1 97 ? -5.051 5.062 -2.716 1.00 92.56 97 LEU A O 1
ATOM 743 N N . ASN A 1 98 ? -5.506 5.080 -0.532 1.00 94.50 98 ASN A N 1
ATOM 744 C CA . ASN A 1 98 ? -6.059 3.736 -0.457 1.00 94.50 98 ASN A CA 1
ATOM 745 C C . ASN A 1 98 ? -7.495 3.859 0.031 1.00 94.50 98 ASN A C 1
ATOM 747 O O . ASN A 1 98 ? -7.738 4.441 1.079 1.00 94.50 98 ASN A O 1
ATOM 751 N N . ALA A 1 99 ? -8.457 3.318 -0.694 1.00 94.94 99 ALA A N 1
ATOM 752 C CA . ALA A 1 99 ? -9.853 3.318 -0.292 1.00 94.94 99 ALA A CA 1
ATOM 753 C C . ALA A 1 99 ? -10.462 1.945 -0.552 1.00 94.94 99 ALA A C 1
ATOM 755 O O . ALA A 1 99 ? -10.170 1.292 -1.548 1.00 94.94 99 ALA A O 1
ATOM 756 N N . SER A 1 100 ? -11.338 1.515 0.342 1.00 95.69 100 SER A N 1
ATOM 757 C CA . SER A 1 100 ? -12.106 0.281 0.214 1.00 95.69 100 SER A CA 1
ATOM 758 C C . SER A 1 100 ? -13.552 0.564 0.579 1.00 95.69 100 SER A C 1
ATOM 760 O O . SER A 1 100 ? -13.829 1.300 1.527 1.00 95.69 100 SER A O 1
ATOM 762 N N . VAL A 1 101 ? -14.487 -0.008 -0.172 1.00 97.00 101 VAL A N 1
ATOM 763 C CA . VAL A 1 101 ? -15.920 0.107 0.106 1.00 97.00 101 VAL A CA 1
ATOM 764 C C . VAL A 1 101 ? -16.498 -1.282 0.305 1.00 97.00 101 VAL A C 1
ATOM 766 O O . VAL A 1 101 ? -16.534 -2.091 -0.621 1.00 97.00 101 VAL A O 1
ATOM 769 N N . GLU A 1 102 ? -17.000 -1.547 1.509 1.00 96.62 102 GLU A N 1
ATOM 770 C CA . GLU A 1 102 ? -17.782 -2.740 1.816 1.00 96.62 102 GLU A CA 1
ATOM 771 C C . GLU A 1 102 ? -19.188 -2.568 1.249 1.00 96.62 102 GLU A C 1
ATOM 773 O O . GLU A 1 102 ? -19.955 -1.709 1.687 1.00 96.62 102 GLU A O 1
ATOM 778 N N . THR A 1 103 ? -19.542 -3.387 0.264 1.00 97.31 103 THR A N 1
ATOM 779 C CA . THR A 1 103 ? -20.824 -3.264 -0.443 1.00 97.31 103 THR A CA 1
ATOM 780 C C . THR A 1 103 ? -21.907 -4.097 0.239 1.00 97.31 103 THR A C 1
ATOM 782 O O . THR A 1 103 ? -22.959 -3.571 0.605 1.00 97.31 103 THR A O 1
ATOM 785 N N . PHE A 1 104 ? -21.633 -5.379 0.488 1.00 96.44 104 PHE A N 1
ATOM 786 C CA . PHE A 1 104 ? -22.526 -6.286 1.196 1.00 96.44 104 PHE A CA 1
ATOM 787 C C . PHE A 1 104 ? -21.761 -7.291 2.055 1.00 96.44 104 PHE A C 1
ATOM 789 O O . PHE A 1 104 ? -20.586 -7.591 1.827 1.00 96.44 104 PHE A O 1
ATOM 796 N N . ARG A 1 105 ? -22.480 -7.851 3.026 1.00 96.75 105 ARG A N 1
ATOM 797 C CA . ARG A 1 105 ? -22.016 -8.896 3.931 1.00 96.75 105 ARG A CA 1
ATOM 798 C C . ARG A 1 105 ? -22.981 -10.072 3.919 1.00 96.75 105 ARG A C 1
ATOM 800 O O . ARG A 1 105 ? -24.183 -9.878 4.075 1.00 96.75 105 ARG A O 1
ATOM 807 N N . TYR A 1 106 ? -22.454 -11.289 3.802 1.00 96.75 106 TYR A N 1
ATOM 808 C CA . TYR A 1 106 ? -23.180 -12.525 4.081 1.00 96.75 106 TYR A CA 1
ATOM 809 C C . TYR A 1 106 ? -22.471 -13.315 5.185 1.00 96.75 106 TYR A C 1
ATOM 811 O O . TYR A 1 106 ? -21.439 -13.946 4.958 1.00 96.75 106 TYR A O 1
ATOM 819 N N . ARG A 1 107 ? -23.022 -13.301 6.402 1.00 94.75 107 ARG A N 1
ATOM 820 C CA . ARG A 1 107 ? -22.373 -13.826 7.616 1.00 94.75 107 ARG A CA 1
ATOM 821 C C . ARG A 1 107 ? -20.980 -13.197 7.807 1.00 94.75 107 ARG A C 1
ATOM 823 O O . ARG A 1 107 ? -20.883 -11.992 7.994 1.00 94.75 107 ARG A O 1
ATOM 830 N N . SER A 1 108 ? -19.924 -14.006 7.751 1.00 95.62 108 SER A N 1
ATOM 831 C CA . SER A 1 108 ? -18.519 -13.589 7.844 1.00 95.62 108 SER A CA 1
ATOM 832 C C . SER A 1 108 ? -17.905 -13.171 6.506 1.00 95.62 108 SER A C 1
ATOM 834 O O . SER A 1 108 ? -16.748 -12.768 6.481 1.00 95.62 108 SER A O 1
ATOM 836 N N . PHE A 1 109 ? -18.628 -13.318 5.395 1.00 97.75 109 PHE A N 1
ATOM 837 C CA . PHE A 1 109 ? -18.149 -12.940 4.070 1.00 97.75 109 PHE A CA 1
ATOM 838 C C . PHE A 1 109 ? -18.509 -11.489 3.752 1.00 97.75 109 PHE A C 1
ATOM 840 O O . PHE A 1 109 ? -19.654 -11.086 3.944 1.00 97.75 109 PHE A O 1
ATOM 847 N N . PHE A 1 110 ? -17.559 -10.748 3.198 1.00 97.88 110 PHE A N 1
ATOM 848 C CA . PHE A 1 110 ? -17.684 -9.373 2.739 1.00 97.88 110 PHE A CA 1
ATOM 849 C C . PHE A 1 110 ? -17.299 -9.301 1.267 1.00 97.88 110 PHE A C 1
ATOM 851 O O . PHE A 1 110 ? -16.282 -9.867 0.863 1.00 97.88 110 PHE A O 1
ATOM 858 N N . PHE A 1 111 ? -18.085 -8.570 0.482 1.00 98.25 111 PHE A N 1
ATOM 859 C CA . PHE A 1 111 ? -17.695 -8.171 -0.865 1.00 98.25 111 PHE A CA 1
ATOM 860 C C . PHE A 1 111 ? -17.331 -6.690 -0.885 1.00 98.25 111 PHE A C 1
ATOM 862 O O . PHE A 1 111 ? -18.084 -5.844 -0.385 1.00 98.25 111 PHE A O 1
ATOM 869 N N . MET A 1 112 ? -16.179 -6.382 -1.468 1.00 97.56 112 MET A N 1
ATOM 870 C CA . MET A 1 112 ? -15.587 -5.053 -1.436 1.00 97.56 112 MET A CA 1
ATOM 871 C C . MET A 1 112 ? -15.078 -4.633 -2.808 1.00 97.56 112 MET A C 1
ATOM 873 O O . MET A 1 112 ? -14.701 -5.467 -3.636 1.00 97.56 112 MET A O 1
ATOM 877 N N . VAL A 1 113 ? -15.046 -3.321 -3.006 1.00 97.31 113 VAL A N 1
ATOM 878 C CA . VAL A 1 113 ? -14.341 -2.683 -4.114 1.00 97.31 113 VAL A CA 1
ATOM 879 C C . VAL A 1 113 ? -13.215 -1.847 -3.529 1.00 97.31 113 VAL A C 1
ATOM 881 O O . VAL A 1 113 ? -13.464 -1.022 -2.650 1.00 97.31 113 VAL A O 1
ATOM 884 N N . ASP A 1 114 ? -12.004 -2.062 -4.025 1.00 95.50 114 ASP A N 1
ATOM 885 C CA . ASP A 1 114 ? -10.798 -1.379 -3.573 1.00 95.50 114 ASP A CA 1
ATOM 886 C C . ASP A 1 114 ? -10.279 -0.433 -4.656 1.00 95.50 114 ASP A C 1
ATOM 888 O O . ASP A 1 114 ? -10.351 -0.728 -5.852 1.00 95.50 114 ASP A O 1
ATOM 892 N N . LEU A 1 115 ? -9.720 0.687 -4.220 1.00 94.75 115 LEU A N 1
ATOM 893 C CA . LEU A 1 115 ? -9.006 1.669 -5.019 1.00 94.75 115 LEU A CA 1
ATOM 894 C C . LEU A 1 115 ? -7.672 1.960 -4.331 1.00 94.75 115 LEU A C 1
ATOM 896 O O . LEU A 1 115 ? -7.639 2.273 -3.144 1.00 94.75 115 LEU A O 1
ATOM 900 N N . LEU A 1 116 ? -6.587 1.900 -5.089 1.00 91.62 116 LEU A N 1
ATOM 901 C CA . LEU A 1 116 ? -5.296 2.455 -4.708 1.00 91.62 116 LEU A CA 1
ATOM 902 C C . LEU A 1 116 ? -4.881 3.450 -5.786 1.00 91.62 116 LEU A C 1
ATOM 904 O O . LEU A 1 116 ? -4.958 3.152 -6.973 1.00 91.62 116 LEU A O 1
ATOM 908 N N . GLU A 1 117 ? -4.442 4.627 -5.383 1.00 88.88 117 GLU A N 1
ATOM 909 C CA . GLU A 1 117 ? -3.917 5.658 -6.264 1.00 88.88 117 GLU A CA 1
ATOM 910 C C . GLU A 1 117 ? -2.627 6.208 -5.648 1.00 88.88 117 GLU A C 1
ATOM 912 O O . GLU A 1 117 ? -2.648 6.739 -4.546 1.00 88.88 117 GLU A O 1
ATOM 917 N N . GLU A 1 118 ? -1.501 6.099 -6.347 1.00 85.69 118 GLU A N 1
ATOM 918 C CA . GLU A 1 118 ? -0.255 6.802 -6.023 1.00 85.69 118 GLU A CA 1
ATOM 919 C C . GLU A 1 118 ? -0.027 7.867 -7.103 1.00 85.69 118 GLU A C 1
ATOM 921 O O . GLU A 1 118 ? 0.163 7.570 -8.286 1.00 85.69 118 GLU A O 1
ATOM 926 N N . THR A 1 119 ? -0.034 9.137 -6.706 1.00 81.81 119 THR A N 1
ATOM 927 C CA . THR A 1 119 ? 0.289 10.268 -7.579 1.00 81.81 119 THR A CA 1
ATOM 928 C C . THR A 1 119 ? 1.699 10.754 -7.290 1.00 81.81 119 THR A C 1
ATOM 930 O O . THR A 1 119 ? 2.050 11.103 -6.162 1.00 81.81 119 THR A O 1
ATOM 933 N N . ALA A 1 120 ? 2.529 10.790 -8.332 1.00 74.25 120 ALA A N 1
ATOM 934 C CA . ALA A 1 120 ? 3.912 11.224 -8.215 1.00 74.25 120 ALA A CA 1
ATOM 935 C C . ALA A 1 120 ? 4.046 12.685 -8.653 1.00 74.25 120 ALA A C 1
ATOM 937 O O . ALA A 1 120 ? 4.089 12.995 -9.850 1.00 74.25 120 ALA A O 1
ATOM 938 N N . MET A 1 121 ? 4.191 13.595 -7.692 1.00 68.69 121 MET A N 1
ATOM 939 C CA . MET A 1 121 ? 4.458 15.003 -7.968 1.00 68.69 121 MET A CA 1
ATOM 940 C C . MET A 1 121 ? 5.968 15.190 -8.171 1.00 68.69 121 MET A C 1
ATOM 942 O O . MET A 1 121 ? 6.748 15.401 -7.243 1.00 68.69 121 MET A O 1
ATOM 946 N N . GLY A 1 122 ? 6.404 15.065 -9.424 1.00 59.22 122 GLY A N 1
ATOM 947 C CA . GLY A 1 122 ? 7.783 15.350 -9.831 1.00 59.22 122 GLY A CA 1
ATOM 948 C C . GLY A 1 122 ? 7.933 16.751 -10.420 1.00 59.22 122 GLY A C 1
ATOM 949 O O . GLY A 1 122 ? 6.978 17.319 -10.949 1.00 59.22 122 GLY A O 1
ATOM 950 N N . ARG A 1 123 ? 9.160 17.285 -10.429 1.00 55.38 123 ARG A N 1
ATOM 951 C CA . ARG A 1 123 ? 9.461 18.483 -11.231 1.00 55.38 123 ARG A CA 1
ATOM 952 C C . ARG A 1 123 ? 9.227 18.161 -12.707 1.00 55.38 123 ARG A C 1
ATOM 954 O O . ARG A 1 123 ? 9.584 17.073 -13.175 1.00 55.38 123 ARG A O 1
ATOM 961 N N . LYS A 1 124 ? 8.630 19.091 -13.458 1.00 56.19 124 LYS A N 1
ATOM 962 C CA . LYS A 1 124 ? 8.530 18.951 -14.916 1.00 56.19 124 LYS A CA 1
ATOM 963 C C . LYS A 1 124 ? 9.953 18.742 -15.465 1.00 56.19 124 LYS A C 1
ATOM 965 O O . LYS A 1 124 ? 10.853 19.461 -15.030 1.00 56.19 124 LYS A O 1
ATOM 970 N N . PRO A 1 125 ? 10.196 17.790 -16.386 1.00 50.69 125 PRO A N 1
ATOM 971 C CA . PRO A 1 125 ? 11.434 17.781 -17.152 1.00 50.69 125 PRO A CA 1
ATOM 972 C C . PRO A 1 125 ? 11.414 19.061 -17.984 1.00 50.69 125 PRO A C 1
ATOM 974 O O . PRO A 1 125 ? 10.719 19.148 -18.995 1.00 50.69 125 PRO A O 1
ATOM 977 N N . GLN A 1 126 ? 12.040 20.114 -17.480 1.00 53.06 126 GLN A N 1
ATOM 978 C CA . GLN A 1 126 ? 12.048 21.384 -18.173 1.00 53.06 126 GLN A CA 1
ATOM 979 C C . GLN A 1 126 ? 13.149 21.368 -19.224 1.00 53.06 126 GLN A C 1
ATOM 981 O O . GLN A 1 126 ? 14.261 20.904 -18.991 1.00 53.06 126 GLN A O 1
ATOM 986 N N . THR A 1 127 ? 12.823 21.913 -20.389 1.00 51.28 127 THR A N 1
ATOM 987 C CA . THR A 1 127 ? 13.790 22.309 -21.416 1.00 51.28 127 THR A CA 1
ATOM 988 C C . THR A 1 127 ? 14.667 23.482 -20.965 1.00 51.28 127 THR A C 1
ATOM 990 O O . THR A 1 127 ? 15.659 23.779 -21.617 1.00 51.28 127 THR A O 1
ATOM 993 N N . ASP A 1 128 ? 14.304 24.143 -19.861 1.00 54.22 128 ASP A N 1
ATOM 994 C CA . ASP A 1 128 ? 15.025 25.256 -19.255 1.00 54.22 128 ASP A CA 1
ATOM 995 C C . ASP A 1 128 ? 15.395 24.902 -17.801 1.00 54.22 128 ASP A C 1
ATOM 997 O O . ASP A 1 128 ? 14.506 24.845 -16.954 1.00 54.22 128 ASP A O 1
ATOM 1001 N N . PRO A 1 129 ? 16.676 24.648 -17.486 1.00 58.78 129 PRO A N 1
ATOM 1002 C CA . PRO A 1 129 ? 17.120 24.291 -16.139 1.00 58.78 129 PRO A CA 1
ATOM 1003 C C . PRO A 1 129 ? 17.025 25.443 -15.121 1.00 58.78 129 PRO A C 1
ATOM 1005 O O . PRO A 1 129 ? 17.274 25.214 -13.939 1.00 58.78 129 PRO A O 1
ATOM 1008 N N . SER A 1 130 ? 16.697 26.670 -15.550 1.00 58.12 130 SER A N 1
ATOM 1009 C CA . SER A 1 130 ? 16.579 27.842 -14.672 1.00 58.12 130 SER A CA 1
ATOM 1010 C C . SER A 1 130 ? 15.201 28.009 -14.027 1.00 58.12 130 SER A C 1
ATOM 1012 O O . SER A 1 130 ? 15.063 28.773 -13.070 1.00 58.12 130 SER A O 1
ATOM 1014 N N . LYS A 1 131 ? 14.182 27.288 -14.506 1.00 57.25 131 LYS A N 1
ATOM 1015 C CA . LYS A 1 131 ? 12.860 27.276 -13.884 1.00 57.25 131 LYS A CA 1
ATOM 1016 C C . LYS A 1 131 ? 12.772 26.083 -12.917 1.00 57.25 131 LYS A C 1
ATOM 1018 O O . LYS A 1 131 ? 13.393 25.037 -13.081 1.00 57.25 131 LYS A O 1
ATOM 1023 N N . THR A 1 132 ? 12.052 26.258 -11.819 1.00 56.84 132 THR A N 1
ATOM 1024 C CA . THR A 1 132 ? 11.904 25.234 -10.765 1.00 56.84 132 THR A CA 1
ATOM 1025 C C . THR A 1 132 ? 10.439 24.988 -10.438 1.00 56.84 132 THR A C 1
ATOM 1027 O O . THR A 1 132 ? 10.107 24.516 -9.352 1.00 56.84 132 THR A O 1
ATOM 1030 N N . ASP A 1 133 ? 9.557 25.292 -11.392 1.00 63.41 133 ASP A N 1
ATOM 1031 C CA . ASP A 1 133 ? 8.117 25.228 -11.189 1.00 63.41 133 ASP A CA 1
ATOM 1032 C C . ASP A 1 133 ? 7.689 23.795 -10.855 1.00 63.41 133 ASP A C 1
ATOM 1034 O O . ASP A 1 133 ? 7.846 22.855 -11.647 1.00 63.41 133 ASP A O 1
ATOM 1038 N N . MET A 1 134 ? 7.143 23.637 -9.650 1.00 58.03 134 MET A N 1
ATOM 1039 C CA . MET A 1 134 ? 6.446 22.426 -9.249 1.00 58.03 134 MET A CA 1
ATOM 1040 C C . MET A 1 134 ? 5.155 22.340 -10.052 1.00 58.03 134 MET A C 1
ATOM 1042 O O . MET A 1 134 ? 4.341 23.262 -10.027 1.00 58.03 134 MET A O 1
ATOM 1046 N N . VAL A 1 135 ? 4.953 21.229 -10.750 1.00 60.97 135 VAL A N 1
ATOM 1047 C CA . VAL A 1 135 ? 3.700 20.971 -11.454 1.00 60.97 135 VAL A CA 1
ATOM 1048 C C . VAL A 1 135 ? 3.124 19.695 -10.874 1.00 60.97 135 VAL A C 1
ATOM 1050 O O . VAL A 1 135 ? 3.742 18.636 -10.975 1.00 60.97 135 VAL A O 1
ATOM 1053 N N . PHE A 1 136 ? 1.947 19.806 -10.256 1.00 61.47 136 PHE A N 1
ATOM 1054 C CA . PHE A 1 136 ? 1.117 18.640 -9.994 1.00 61.47 136 PHE A CA 1
ATOM 1055 C C . PHE A 1 136 ? 0.782 18.020 -11.345 1.00 61.47 136 PHE A C 1
ATOM 1057 O O . PHE A 1 136 ? 0.101 18.640 -12.162 1.00 61.47 136 PHE A O 1
ATOM 1064 N N . ASP A 1 137 ? 1.323 16.835 -11.597 1.00 62.25 137 ASP A N 1
ATOM 1065 C CA . ASP A 1 137 ? 1.080 16.121 -12.835 1.00 62.25 137 ASP A CA 1
ATOM 1066 C C . ASP A 1 137 ? 0.204 14.900 -12.550 1.00 62.25 137 ASP A C 1
ATOM 1068 O O . ASP A 1 137 ? 0.735 13.820 -12.278 1.00 62.25 137 ASP A O 1
ATOM 1072 N N . PRO A 1 138 ? -1.133 15.049 -12.606 1.00 58.03 138 PRO A N 1
ATOM 1073 C CA . PRO A 1 138 ? -2.044 13.932 -12.378 1.00 58.03 138 PRO A CA 1
ATOM 1074 C C . PRO A 1 138 ? -1.911 12.854 -13.453 1.00 58.03 138 PRO A C 1
ATOM 1076 O O . PRO A 1 138 ? -2.432 11.754 -13.289 1.00 58.03 138 PRO A O 1
ATOM 1079 N N . ASN A 1 139 ? -1.212 13.143 -14.553 1.00 58.59 139 ASN A N 1
ATOM 1080 C CA . ASN A 1 139 ? -0.978 12.169 -15.597 1.00 58.59 139 ASN A CA 1
ATOM 1081 C C . ASN A 1 139 ? 0.179 11.216 -15.269 1.00 58.59 139 ASN A C 1
ATOM 1083 O O . ASN A 1 139 ? 0.397 10.257 -16.013 1.00 58.59 139 ASN A O 1
ATOM 1087 N N . ARG A 1 140 ? 0.915 11.460 -14.173 1.00 69.31 140 ARG A N 1
ATOM 1088 C CA . ARG A 1 140 ? 1.882 10.527 -13.590 1.00 69.31 140 ARG A CA 1
ATOM 1089 C C . ARG A 1 140 ? 1.269 9.885 -12.347 1.00 69.31 140 ARG A C 1
ATOM 1091 O O . ARG A 1 140 ? 1.570 10.264 -11.215 1.00 69.31 140 ARG A O 1
ATOM 1098 N N . GLY A 1 141 ? 0.410 8.907 -12.602 1.00 76.00 141 GLY A N 1
ATOM 1099 C CA . GLY A 1 141 ? -0.324 8.187 -11.572 1.00 76.00 141 GLY A CA 1
ATOM 1100 C C . GLY A 1 141 ? -0.183 6.681 -11.726 1.00 76.00 141 GLY A C 1
ATOM 1101 O O . GLY A 1 141 ? -0.158 6.141 -12.836 1.00 76.00 141 GLY A O 1
ATOM 1102 N N . HIS A 1 142 ? -0.098 6.012 -10.592 1.00 86.62 142 HIS A N 1
ATOM 1103 C CA . HIS A 1 142 ? -0.299 4.586 -10.439 1.00 86.62 142 HIS A CA 1
ATOM 1104 C C . HIS A 1 142 ? -1.701 4.394 -9.886 1.00 86.62 142 HIS A C 1
ATOM 1106 O O . HIS A 1 142 ? -2.033 4.936 -8.842 1.00 86.62 142 HIS A O 1
ATOM 1112 N N . TRP A 1 143 ? -2.531 3.661 -10.610 1.00 89.94 143 TRP A N 1
ATOM 1113 C CA . TRP A 1 143 ? -3.912 3.407 -10.244 1.00 89.94 143 TRP A CA 1
ATOM 1114 C C . TRP A 1 143 ? -4.106 1.913 -10.126 1.00 89.94 143 TRP A C 1
ATOM 1116 O O . TRP A 1 143 ? -3.626 1.150 -10.957 1.00 89.94 143 TRP A O 1
ATOM 1126 N N . SER A 1 144 ? -4.822 1.480 -9.106 1.00 93.38 144 SER A N 1
ATOM 1127 C CA . SER A 1 144 ? -5.196 0.091 -8.953 1.00 93.38 144 SER A CA 1
ATOM 1128 C C . SER A 1 144 ? -6.629 -0.043 -8.475 1.00 93.38 144 SER A C 1
ATOM 1130 O O . SER A 1 144 ? -7.097 0.718 -7.635 1.00 93.38 144 SER A O 1
ATOM 1132 N N . PHE A 1 145 ? -7.310 -1.053 -8.994 1.00 96.00 145 PHE A N 1
ATOM 1133 C CA . PHE A 1 145 ? -8.699 -1.359 -8.705 1.00 96.00 145 PHE A CA 1
ATOM 1134 C C . PHE A 1 145 ? -8.809 -2.825 -8.301 1.00 96.00 145 PHE A C 1
ATOM 1136 O O . PHE A 1 145 ? -8.253 -3.704 -8.962 1.00 96.00 145 PHE A O 1
ATOM 1143 N N . GLY A 1 146 ? -9.528 -3.101 -7.221 1.00 96.56 146 GLY A N 1
ATOM 1144 C CA . GLY A 1 146 ? -9.735 -4.448 -6.702 1.00 96.56 146 GLY A CA 1
ATOM 1145 C C . GLY A 1 146 ? -11.213 -4.793 -6.599 1.00 96.56 146 GLY A C 1
ATOM 1146 O O . GLY A 1 146 ? -12.008 -3.985 -6.131 1.00 96.56 146 GLY A O 1
ATOM 1147 N N . ALA A 1 147 ? -11.581 -6.008 -6.998 1.00 98.19 147 ALA A N 1
ATOM 1148 C CA . ALA A 1 147 ? -12.822 -6.645 -6.570 1.00 98.19 147 ALA A CA 1
ATOM 1149 C C . ALA A 1 147 ? -12.466 -7.769 -5.595 1.00 98.19 147 ALA A C 1
ATOM 1151 O O . ALA A 1 147 ? -11.800 -8.734 -5.984 1.00 98.19 147 ALA A O 1
ATOM 1152 N N . THR A 1 148 ? -12.899 -7.641 -4.341 1.00 98.38 148 THR A N 1
ATOM 1153 C CA . THR A 1 148 ? -12.390 -8.462 -3.237 1.00 98.38 148 THR A CA 1
ATOM 1154 C C . THR A 1 148 ? -13.507 -9.183 -2.507 1.00 98.38 148 THR A C 1
ATOM 1156 O O . THR A 1 148 ? -14.500 -8.586 -2.094 1.00 98.38 148 THR A O 1
ATOM 1159 N N . GLY A 1 149 ? -13.330 -10.488 -2.316 1.00 98.44 149 GLY A N 1
ATOM 1160 C CA . GLY A 1 149 ? -14.103 -11.289 -1.377 1.00 98.44 149 GLY A CA 1
ATOM 1161 C C . GLY A 1 149 ? -13.271 -11.570 -0.131 1.00 98.44 149 GLY A C 1
ATOM 1162 O O . GLY A 1 149 ? -12.235 -12.224 -0.232 1.00 98.44 149 GLY A O 1
ATOM 1163 N N . ARG A 1 150 ? -13.725 -11.118 1.040 1.00 98.38 150 ARG A N 1
ATOM 1164 C CA . ARG A 1 150 ? -13.027 -11.289 2.322 1.00 98.38 150 ARG A CA 1
ATOM 1165 C C . ARG A 1 150 ? -13.867 -12.094 3.304 1.00 98.38 150 ARG A C 1
ATOM 1167 O O . ARG A 1 150 ? -15.038 -11.803 3.509 1.00 98.38 150 ARG A O 1
ATOM 1174 N N . PHE A 1 151 ? -13.264 -13.080 3.953 1.00 98.44 151 PHE A N 1
ATOM 1175 C CA . PHE A 1 151 ? -13.841 -13.809 5.078 1.00 98.44 151 PHE A CA 1
ATOM 1176 C C . PHE A 1 151 ? -13.203 -13.341 6.379 1.00 98.44 151 PHE A C 1
ATOM 1178 O O . PHE A 1 151 ? -11.994 -13.468 6.554 1.00 98.44 151 PHE A O 1
ATOM 1185 N N . GLU A 1 152 ? -14.017 -12.851 7.307 1.00 97.62 152 GLU A N 1
ATOM 1186 C CA . GLU A 1 152 ? -13.582 -12.451 8.643 1.00 97.62 152 GLU A CA 1
ATOM 1187 C C . GLU A 1 152 ? -13.917 -13.534 9.670 1.00 97.62 152 GLU A C 1
ATOM 1189 O O . GLU A 1 152 ? -15.073 -13.896 9.908 1.00 97.62 152 GLU A O 1
ATOM 1194 N N . LEU A 1 153 ? -12.866 -14.059 10.283 1.00 94.56 153 LEU A N 1
ATOM 1195 C CA . LEU A 1 153 ? -12.889 -15.020 11.376 1.00 94.56 153 LEU A CA 1
ATOM 1196 C C . LEU A 1 153 ? -12.547 -14.287 12.681 1.00 94.56 153 LEU A C 1
ATOM 1198 O O . LEU A 1 153 ? -12.124 -13.138 12.656 1.00 94.56 153 LEU A O 1
ATOM 1202 N N . ALA A 1 154 ? -12.670 -14.956 13.829 1.00 93.38 154 ALA A N 1
ATOM 1203 C CA . ALA A 1 154 ? -12.561 -14.328 15.154 1.00 93.38 154 ALA A CA 1
ATOM 1204 C C . ALA A 1 154 ? -11.412 -13.305 15.321 1.00 93.38 154 ALA A C 1
ATOM 1206 O O . ALA A 1 154 ? -11.637 -12.214 15.833 1.00 93.38 154 ALA A O 1
ATOM 1207 N N . ALA A 1 155 ? -10.192 -13.641 14.885 1.00 93.88 155 ALA A N 1
ATOM 1208 C CA . ALA A 1 155 ? -9.026 -12.749 14.966 1.00 93.88 155 ALA A CA 1
ATOM 1209 C C . ALA A 1 155 ? -8.299 -12.546 13.626 1.00 93.88 155 ALA A C 1
ATOM 1211 O O . ALA A 1 155 ? -7.357 -11.754 13.550 1.00 93.88 155 ALA A O 1
ATOM 1212 N N . HIS A 1 156 ? -8.725 -13.255 12.582 1.00 97.44 156 HIS A N 1
ATOM 1213 C CA . HIS A 1 156 ? -8.028 -13.345 11.304 1.00 97.44 156 HIS A CA 1
ATOM 1214 C C . HIS A 1 156 ? -8.984 -13.093 10.154 1.00 97.44 156 HIS A C 1
ATOM 1216 O O . HIS A 1 156 ? -10.193 -13.251 10.298 1.00 97.44 156 HIS A O 1
ATOM 1222 N N . PHE A 1 157 ? -8.435 -12.762 8.999 1.00 98.25 157 PHE A N 1
ATOM 1223 C CA . PHE A 1 157 ? -9.187 -12.739 7.763 1.00 98.25 157 PHE A CA 1
ATOM 1224 C C . PHE A 1 157 ? -8.407 -13.415 6.646 1.00 98.25 157 PHE A C 1
ATOM 1226 O O . PHE A 1 157 ? -7.180 -13.518 6.679 1.00 98.25 157 PHE A O 1
ATOM 1233 N N . PHE A 1 158 ? -9.160 -13.870 5.658 1.00 98.44 158 PHE A N 1
ATOM 1234 C CA . PHE A 1 158 ? -8.655 -14.363 4.390 1.00 98.44 158 PHE A CA 1
ATOM 1235 C C . PHE A 1 158 ? -9.367 -13.613 3.274 1.00 98.44 158 PHE A C 1
ATOM 1237 O O . PHE A 1 158 ? -10.574 -13.389 3.369 1.00 98.44 158 PHE A O 1
ATOM 1244 N N . GLU A 1 159 ? -8.657 -13.246 2.217 1.00 98.31 159 GLU A N 1
ATOM 1245 C CA . GLU A 1 159 ? -9.260 -12.575 1.073 1.00 98.31 159 GLU A CA 1
ATOM 1246 C C . GLU A 1 159 ? -8.762 -13.107 -0.263 1.00 98.31 159 GLU A C 1
ATOM 1248 O O . GLU A 1 159 ? -7.630 -13.568 -0.403 1.00 98.31 159 GLU A O 1
ATOM 1253 N N . VAL A 1 160 ? -9.648 -13.026 -1.250 1.00 98.62 160 VAL A N 1
ATOM 1254 C CA . VAL A 1 160 ? -9.353 -13.265 -2.657 1.00 98.62 160 VAL A CA 1
ATOM 1255 C C . VAL A 1 160 ? -9.702 -11.994 -3.406 1.00 98.62 160 VAL A C 1
ATOM 1257 O O . VAL A 1 160 ? -10.834 -11.517 -3.311 1.00 98.62 160 VAL A O 1
ATOM 1260 N N . GLN A 1 161 ? -8.746 -11.460 -4.154 1.00 98.12 161 GLN A N 1
ATOM 1261 C CA . GLN A 1 161 ? -8.913 -10.218 -4.896 1.00 98.12 161 GLN A CA 1
ATOM 1262 C C . GLN A 1 161 ? -8.595 -10.445 -6.371 1.00 98.12 161 GLN A C 1
ATOM 1264 O O . GLN A 1 161 ? -7.536 -10.969 -6.722 1.00 98.12 161 GLN A O 1
ATOM 1269 N N . PHE A 1 162 ? -9.498 -10.002 -7.241 1.00 97.69 162 PHE A N 1
ATOM 1270 C CA . PHE A 1 162 ? -9.159 -9.723 -8.628 1.00 97.69 162 PHE A CA 1
ATOM 1271 C C . PHE A 1 162 ? -8.660 -8.284 -8.710 1.00 97.69 162 PHE A C 1
ATOM 1273 O O . PHE A 1 162 ? -9.411 -7.351 -8.431 1.00 97.69 162 PHE A O 1
ATOM 1280 N N . HIS A 1 163 ? -7.384 -8.120 -9.037 1.00 96.56 163 HIS A N 1
ATOM 1281 C CA . HIS A 1 163 ? -6.698 -6.842 -8.973 1.00 96.56 163 HIS A CA 1
ATOM 1282 C C . HIS A 1 163 ? -6.267 -6.385 -10.360 1.00 96.56 163 HIS A C 1
ATOM 1284 O O . HIS A 1 163 ? -5.540 -7.106 -11.040 1.00 96.56 163 HIS A O 1
ATOM 1290 N N . HIS A 1 164 ? -6.662 -5.179 -10.742 1.00 95.00 164 HIS A N 1
ATOM 1291 C CA . HIS A 1 164 ? -6.146 -4.457 -11.894 1.00 95.00 164 HIS A CA 1
ATOM 1292 C C . HIS A 1 164 ? -5.229 -3.343 -11.413 1.00 95.00 164 HIS A C 1
ATOM 1294 O O . HIS A 1 164 ? -5.568 -2.628 -10.481 1.00 95.00 164 HIS A O 1
ATOM 1300 N N . ASP A 1 165 ? -4.102 -3.169 -12.072 1.00 91.31 165 ASP A N 1
ATOM 1301 C CA . ASP A 1 165 ? -3.108 -2.166 -11.735 1.00 91.31 165 ASP A CA 1
ATOM 1302 C C . ASP A 1 165 ? -2.596 -1.548 -13.036 1.00 91.31 165 ASP A C 1
ATOM 1304 O O . ASP A 1 165 ? -2.319 -2.268 -14.002 1.00 91.31 165 ASP A O 1
ATOM 1308 N N . CYS A 1 166 ? -2.494 -0.228 -13.084 1.00 87.56 166 CYS A N 1
ATOM 1309 C CA . CYS A 1 166 ? -2.006 0.516 -14.223 1.00 87.56 166 CYS A CA 1
ATOM 1310 C C . CYS A 1 166 ? -1.124 1.699 -13.804 1.00 87.56 166 CYS A C 1
ATOM 1312 O O . CYS A 1 166 ? -1.491 2.572 -13.022 1.00 87.56 166 CYS A O 1
ATOM 1314 N N . PHE A 1 167 ? 0.057 1.769 -14.412 1.00 83.38 167 PHE A N 1
ATOM 1315 C CA . PHE A 1 167 ? 0.912 2.946 -14.398 1.00 83.38 167 PHE A CA 1
ATOM 1316 C C . PHE A 1 167 ? 0.648 3.749 -15.659 1.00 83.38 167 PHE A C 1
ATOM 1318 O O . PHE A 1 167 ? 1.008 3.335 -16.768 1.00 83.38 167 PHE A O 1
ATOM 1325 N N . HIS A 1 168 ? 0.045 4.914 -15.471 1.00 74.94 168 HIS A N 1
ATOM 1326 C CA . HIS A 1 168 ? -0.239 5.856 -16.532 1.00 74.94 168 HIS A CA 1
ATOM 1327 C C . HIS A 1 168 ? 0.874 6.904 -16.631 1.00 74.94 168 HIS A C 1
ATOM 1329 O O . HIS A 1 168 ? 1.317 7.482 -15.639 1.00 74.94 168 HIS A O 1
ATOM 1335 N N . GLY A 1 169 ? 1.325 7.131 -17.864 1.00 62.25 169 GLY A N 1
ATOM 1336 C CA . GLY A 1 169 ? 2.120 8.288 -18.269 1.00 62.25 169 GLY A CA 1
ATOM 1337 C C . GLY A 1 169 ? 1.350 9.080 -19.319 1.00 62.25 169 GLY A C 1
ATOM 1338 O O . GLY A 1 169 ? 1.827 9.219 -20.444 1.00 62.25 169 GLY A O 1
ATOM 1339 N N . ILE A 1 170 ? 0.123 9.493 -18.985 1.00 49.12 170 ILE A N 1
ATOM 1340 C CA . ILE A 1 170 ? -0.793 10.150 -19.928 1.00 49.12 170 ILE A CA 1
ATOM 1341 C C . ILE A 1 170 ? -0.149 11.477 -20.398 1.00 49.12 170 ILE A C 1
ATOM 1343 O O . ILE A 1 170 ? 0.417 12.236 -19.617 1.00 49.12 170 ILE A O 1
ATOM 1347 N N . ASP A 1 171 ? -0.138 11.734 -21.702 1.00 42.62 171 ASP A N 1
ATOM 1348 C CA . ASP A 1 171 ? 0.255 13.016 -22.313 1.00 42.62 171 ASP A CA 1
ATOM 1349 C C . ASP A 1 171 ? 1.669 13.566 -21.989 1.00 42.62 171 ASP A C 1
ATOM 1351 O O . ASP A 1 171 ? 1.943 14.755 -22.186 1.00 42.62 171 ASP A O 1
ATOM 1355 N N . ARG A 1 172 ? 2.626 12.745 -21.519 1.00 51.12 172 ARG A N 1
ATOM 1356 C CA . ARG A 1 172 ? 4.016 13.201 -21.311 1.00 51.12 172 ARG A CA 1
ATOM 1357 C C . ARG A 1 172 ? 4.881 13.033 -22.564 1.00 51.12 172 ARG A C 1
ATOM 1359 O O . ARG A 1 172 ? 5.386 11.956 -22.861 1.00 51.12 172 ARG A O 1
ATOM 1366 N N . PHE A 1 173 ? 5.082 14.169 -23.234 1.00 43.47 173 PHE A N 1
ATOM 1367 C CA . PHE A 1 173 ? 6.219 14.574 -24.076 1.00 43.47 173 PHE A CA 1
ATOM 1368 C C . PHE A 1 173 ? 6.919 13.467 -24.881 1.00 43.47 173 PHE A C 1
ATOM 1370 O O . PHE A 1 173 ? 7.849 12.811 -24.416 1.00 43.47 173 PHE A O 1
ATOM 1377 N N . GLY A 1 174 ? 6.526 13.365 -26.153 1.00 44.38 174 GLY A N 1
ATOM 1378 C CA . GLY A 1 174 ? 7.252 12.633 -27.191 1.00 44.38 174 GLY A CA 1
ATOM 1379 C C . GLY A 1 174 ? 6.673 11.271 -27.549 1.00 44.38 174 GLY A C 1
ATOM 1380 O O . GLY A 1 174 ? 7.215 10.642 -28.444 1.00 44.38 174 GLY A O 1
ATOM 1381 N N . TYR A 1 175 ? 5.601 10.814 -26.900 1.00 47.81 175 TYR A N 1
ATOM 1382 C CA . TYR A 1 175 ? 5.017 9.490 -27.152 1.00 47.81 175 TYR A CA 1
ATOM 1383 C C . TYR A 1 175 ? 3.582 9.504 -27.698 1.00 47.81 175 TYR A C 1
ATOM 1385 O O . TYR A 1 175 ? 3.015 8.440 -27.922 1.00 47.81 175 TYR A O 1
ATOM 1393 N N . GLU A 1 176 ? 3.023 10.674 -28.000 1.00 45.69 176 GLU A N 1
ATOM 1394 C CA . GLU A 1 176 ? 1.930 10.771 -28.971 1.00 45.69 176 GLU A CA 1
ATOM 1395 C C . GLU A 1 176 ? 2.525 10.822 -30.384 1.00 45.69 176 GLU A C 1
ATOM 1397 O O . GLU A 1 176 ? 3.619 11.375 -30.543 1.00 45.69 176 GLU A O 1
ATOM 1402 N N . PRO A 1 177 ? 1.858 10.273 -31.416 1.00 50.25 177 PRO A N 1
ATOM 1403 C CA . PRO A 1 177 ? 2.272 10.482 -32.793 1.00 50.25 177 PRO A CA 1
ATOM 1404 C C . PRO A 1 177 ? 2.226 11.982 -33.103 1.00 50.25 177 PRO A C 1
ATOM 1406 O O . PRO A 1 177 ? 1.172 12.549 -33.381 1.00 50.25 177 PRO A O 1
ATOM 1409 N N . THR A 1 178 ? 3.372 12.648 -33.040 1.00 54.78 178 THR A N 1
ATOM 1410 C CA . THR A 1 178 ? 3.531 14.001 -33.568 1.00 54.78 178 THR A CA 1
ATOM 1411 C C . THR A 1 178 ? 4.108 13.902 -34.981 1.00 54.78 178 THR A C 1
ATOM 1413 O O . THR A 1 178 ? 4.745 12.898 -35.314 1.00 54.78 178 THR A O 1
ATOM 1416 N N . PRO A 1 179 ? 3.981 14.945 -35.822 1.00 54.34 179 PRO A N 1
ATOM 1417 C CA . PRO A 1 179 ? 4.675 14.988 -37.112 1.00 54.34 179 PRO A CA 1
ATOM 1418 C C . PRO A 1 179 ? 6.199 14.772 -37.010 1.00 54.34 179 PRO A C 1
ATOM 1420 O O . PRO A 1 179 ? 6.831 14.393 -37.990 1.00 54.34 179 PRO A O 1
ATOM 1423 N N . THR A 1 180 ? 6.794 14.992 -35.830 1.00 47.22 180 THR A N 1
ATOM 1424 C CA . THR A 1 180 ? 8.230 14.836 -35.550 1.00 47.22 180 THR A CA 1
ATOM 1425 C C . THR A 1 180 ? 8.593 13.561 -34.775 1.00 47.22 180 THR A C 1
ATOM 1427 O O . THR A 1 180 ? 9.770 13.209 -34.728 1.00 47.22 180 THR A O 1
ATOM 1430 N N . ASN A 1 181 ? 7.623 12.839 -34.203 1.00 53.16 181 ASN A N 1
ATOM 1431 C CA . ASN A 1 181 ? 7.799 11.495 -33.651 1.00 53.16 181 ASN A CA 1
ATOM 1432 C C . ASN A 1 181 ? 6.580 10.608 -33.979 1.00 53.16 181 ASN A C 1
ATOM 1434 O O . ASN A 1 181 ? 5.729 10.373 -33.118 1.00 53.16 181 ASN A O 1
ATOM 1438 N N . PRO A 1 182 ? 6.496 10.068 -35.208 1.00 54.69 182 PRO A N 1
ATOM 1439 C CA . PRO A 1 182 ? 5.371 9.233 -35.634 1.00 54.69 182 PRO A CA 1
ATOM 1440 C C . PRO A 1 182 ? 5.296 7.886 -34.892 1.00 54.69 182 PRO A C 1
ATOM 1442 O O . PRO A 1 182 ? 4.304 7.175 -35.009 1.00 54.69 182 PRO A O 1
ATOM 1445 N N . ASN A 1 183 ? 6.327 7.535 -34.115 1.00 53.69 183 ASN A N 1
ATOM 1446 C CA . ASN A 1 183 ? 6.433 6.283 -33.369 1.00 53.69 183 ASN A CA 1
ATOM 1447 C C . ASN A 1 183 ? 6.077 6.440 -31.887 1.00 53.69 183 ASN A C 1
ATOM 1449 O O . ASN A 1 183 ? 6.553 5.653 -31.065 1.00 53.69 183 ASN A O 1
ATOM 1453 N N . GLY A 1 184 ? 5.283 7.448 -31.527 1.00 57.00 184 GLY A N 1
ATOM 1454 C CA . GLY A 1 184 ? 4.817 7.620 -30.163 1.00 57.00 184 GLY A CA 1
ATOM 1455 C C . GLY A 1 184 ? 4.092 6.367 -29.658 1.00 57.00 184 GLY A C 1
ATOM 1456 O O . GLY A 1 184 ? 2.977 6.061 -30.075 1.00 57.00 184 GLY A O 1
ATOM 1457 N N . ARG A 1 185 ? 4.768 5.579 -28.816 1.00 57.09 185 ARG A N 1
ATOM 1458 C CA . ARG A 1 185 ? 4.221 4.356 -28.222 1.00 57.09 185 ARG A CA 1
ATOM 1459 C C . ARG A 1 185 ? 3.596 4.674 -26.876 1.00 57.09 185 ARG A C 1
ATOM 1461 O O . ARG A 1 185 ? 4.270 5.208 -26.001 1.00 57.09 185 ARG A O 1
ATOM 1468 N N . ASP A 1 186 ? 2.356 4.231 -26.697 1.00 63.38 186 ASP A N 1
ATOM 1469 C CA . ASP A 1 186 ? 1.699 4.160 -25.395 1.00 63.38 186 ASP A CA 1
ATOM 1470 C C . ASP A 1 186 ? 2.635 3.514 -24.357 1.00 63.38 186 ASP A C 1
ATOM 1472 O O . ASP A 1 186 ? 3.016 2.347 -24.487 1.00 63.38 186 ASP A O 1
ATOM 1476 N N . SER A 1 187 ? 3.028 4.301 -23.354 1.00 68.12 187 SER A N 1
ATOM 1477 C CA . SER A 1 187 ? 3.921 3.883 -22.269 1.00 68.12 187 SER A CA 1
ATOM 1478 C C . SER A 1 187 ? 3.167 3.309 -21.068 1.00 68.12 187 SER A C 1
ATOM 1480 O O . SER A 1 187 ? 3.805 2.892 -20.098 1.00 68.12 187 SER A O 1
ATOM 1482 N N . THR A 1 188 ? 1.831 3.249 -21.143 1.00 75.94 188 THR A N 1
ATOM 1483 C CA . THR A 1 188 ? 0.983 2.677 -20.100 1.00 75.94 188 THR A CA 1
ATOM 1484 C C . THR A 1 188 ? 1.370 1.226 -19.875 1.00 75.94 188 THR A C 1
ATOM 1486 O O . THR A 1 188 ? 1.349 0.394 -20.792 1.00 75.94 188 THR A O 1
ATOM 1489 N N . LYS A 1 189 ? 1.723 0.924 -18.631 1.00 85.25 189 LYS A N 1
ATOM 1490 C CA . LYS A 1 189 ? 1.940 -0.439 -18.156 1.00 85.25 189 LYS A CA 1
ATOM 1491 C C . LYS A 1 189 ? 0.721 -0.820 -17.349 1.00 85.25 189 LYS A C 1
ATOM 1493 O O . LYS A 1 189 ? 0.280 -0.022 -16.534 1.00 85.25 189 LYS A O 1
ATOM 1498 N N . TYR A 1 190 ? 0.193 -2.012 -17.559 1.00 89.19 190 TYR A N 1
ATOM 1499 C CA . TYR A 1 190 ? -0.873 -2.518 -16.706 1.00 89.19 190 TYR A CA 1
ATOM 1500 C C . TYR A 1 190 ? -0.755 -4.012 -16.523 1.00 89.19 190 TYR A C 1
ATOM 1502 O O . TYR A 1 190 ? -0.141 -4.707 -17.339 1.00 89.19 190 TYR A O 1
ATOM 1510 N N . TRP A 1 191 ? -1.380 -4.502 -15.468 1.00 92.56 191 TRP A N 1
ATOM 1511 C CA . TRP A 1 191 ? -1.481 -5.914 -15.182 1.00 92.56 191 TRP A CA 1
ATOM 1512 C C . TRP A 1 191 ? -2.732 -6.235 -14.402 1.00 92.56 191 TRP A C 1
ATOM 1514 O O . TRP A 1 191 ? -3.207 -5.461 -13.577 1.00 92.56 191 TRP A O 1
ATOM 1524 N N . ASN A 1 192 ? -3.228 -7.435 -14.652 1.00 94.69 192 ASN A N 1
ATOM 1525 C CA . ASN A 1 192 ? -4.224 -8.061 -13.818 1.00 94.69 192 ASN A CA 1
ATOM 1526 C C . ASN A 1 192 ? -3.549 -9.171 -13.011 1.00 94.69 192 ASN A C 1
ATOM 1528 O O . ASN A 1 192 ? -2.635 -9.852 -13.493 1.00 94.69 192 ASN A O 1
ATOM 1532 N N . ALA A 1 193 ? -3.987 -9.337 -11.773 1.00 95.88 193 ALA A N 1
ATOM 1533 C CA . ALA A 1 193 ? -3.503 -10.375 -10.887 1.00 95.88 193 ALA A CA 1
ATOM 1534 C C . ALA A 1 193 ? -4.653 -10.955 -10.071 1.00 95.88 193 ALA A C 1
ATOM 1536 O O . ALA A 1 193 ? -5.515 -10.228 -9.576 1.00 95.88 193 ALA A O 1
ATOM 1537 N N . LEU A 1 194 ? -4.623 -12.272 -9.890 1.00 97.50 194 LEU A N 1
ATOM 1538 C CA . LEU A 1 194 ? -5.396 -12.912 -8.837 1.00 97.50 194 LEU A CA 1
ATOM 1539 C C . LEU A 1 194 ? -4.548 -12.904 -7.567 1.00 97.50 194 LEU A C 1
ATOM 1541 O O . LEU A 1 194 ? -3.399 -13.356 -7.588 1.00 97.50 194 LEU A O 1
ATOM 1545 N N . ARG A 1 195 ? -5.097 -12.372 -6.478 1.00 98.00 195 ARG A N 1
ATOM 1546 C CA . ARG A 1 195 ? -4.397 -12.239 -5.202 1.00 98.00 195 ARG A CA 1
ATOM 1547 C C . ARG A 1 195 ? -5.092 -13.008 -4.096 1.00 98.00 195 ARG A C 1
ATOM 1549 O O . ARG A 1 195 ? -6.317 -13.103 -4.073 1.00 98.00 195 ARG A O 1
ATOM 1556 N N . PHE A 1 196 ? -4.286 -13.518 -3.176 1.00 98.62 196 PHE A N 1
ATOM 1557 C CA . PHE A 1 196 ? -4.721 -14.248 -1.997 1.00 98.62 196 PHE A CA 1
ATOM 1558 C C . PHE A 1 196 ? -4.059 -13.631 -0.776 1.00 98.62 196 PHE A C 1
ATOM 1560 O O . PHE A 1 196 ? -2.832 -13.647 -0.660 1.00 98.62 196 PHE A O 1
ATOM 1567 N N . GLY A 1 197 ? -4.879 -13.071 0.103 1.00 98.44 197 GLY A N 1
ATOM 1568 C CA . GLY A 1 197 ? -4.453 -12.368 1.300 1.00 98.44 197 GLY A CA 1
ATOM 1569 C C . GLY A 1 197 ? -4.803 -13.137 2.569 1.00 98.44 197 GLY A C 1
ATOM 1570 O O . GLY A 1 197 ? -5.854 -13.772 2.659 1.00 98.44 197 GLY A O 1
ATOM 1571 N N . PHE A 1 198 ? -3.937 -13.059 3.573 1.00 98.62 198 PHE A N 1
ATOM 1572 C CA . PHE A 1 198 ? -4.202 -13.539 4.924 1.00 98.62 198 PHE A CA 1
ATOM 1573 C C . PHE A 1 198 ? -3.600 -12.577 5.942 1.00 98.62 198 PHE A C 1
ATOM 1575 O O . PHE A 1 198 ? -2.452 -12.152 5.814 1.00 98.62 198 PHE A O 1
ATOM 1582 N N . GLY A 1 199 ? -4.362 -12.246 6.975 1.00 98.06 199 GLY A N 1
ATOM 1583 C CA . GLY A 1 199 ? -3.913 -11.310 7.994 1.00 98.06 199 GLY A CA 1
ATOM 1584 C C . GLY A 1 199 ? -4.734 -11.387 9.264 1.00 98.06 199 GLY A C 1
ATOM 1585 O O . GLY A 1 199 ? -5.661 -12.190 9.396 1.00 98.06 199 GLY A O 1
ATOM 1586 N N . ASN A 1 200 ? -4.395 -10.530 10.220 1.00 96.56 200 ASN A N 1
ATOM 1587 C CA . ASN A 1 200 ? -5.215 -10.344 11.410 1.00 96.56 200 ASN A CA 1
ATOM 1588 C C . ASN A 1 200 ? -6.143 -9.141 11.276 1.00 96.56 200 ASN A C 1
ATOM 1590 O O . ASN A 1 200 ? -5.818 -8.160 10.617 1.00 96.56 200 ASN A O 1
ATOM 1594 N N . LEU A 1 201 ? -7.302 -9.200 11.937 1.00 94.06 201 LEU A N 1
ATOM 1595 C CA . LEU A 1 201 ? -8.297 -8.128 11.832 1.00 94.06 201 LEU A CA 1
ATOM 1596 C C . LEU A 1 201 ? -7.720 -6.765 12.237 1.00 94.06 201 LEU A C 1
ATOM 1598 O O . LEU A 1 201 ? -8.040 -5.768 11.610 1.00 94.06 201 LEU A O 1
ATOM 1602 N N . GLY A 1 202 ? -6.801 -6.722 13.206 1.00 91.56 202 GLY A N 1
ATOM 1603 C CA . GLY A 1 202 ? -6.138 -5.484 13.633 1.00 91.56 202 GLY A CA 1
ATOM 1604 C C . GLY A 1 202 ? -5.279 -4.798 12.562 1.00 91.56 202 GLY A C 1
ATOM 1605 O O . GLY A 1 202 ? -4.849 -3.668 12.781 1.00 91.56 202 GLY A O 1
ATOM 1606 N N . PHE A 1 203 ? -5.016 -5.450 11.426 1.00 92.31 203 PHE A N 1
ATOM 1607 C CA . PHE A 1 203 ? -4.383 -4.823 10.269 1.00 92.31 203 PHE A CA 1
ATOM 1608 C C . PHE A 1 203 ? -5.356 -3.943 9.469 1.00 92.31 203 PHE A C 1
ATOM 1610 O O . PHE A 1 203 ? -4.944 -2.925 8.919 1.00 92.31 203 PHE A O 1
ATOM 1617 N N . LEU A 1 204 ? -6.641 -4.306 9.415 1.00 92.62 204 LEU A N 1
ATOM 1618 C CA . LEU A 1 204 ? -7.626 -3.599 8.597 1.00 92.62 204 LEU A CA 1
ATOM 1619 C C . LEU A 1 204 ? -7.933 -2.213 9.199 1.00 92.62 204 LEU A C 1
ATOM 1621 O O . LEU A 1 204 ? -8.170 -2.142 10.411 1.00 92.62 204 LEU A O 1
ATOM 1625 N N . PRO A 1 205 ? -8.021 -1.139 8.386 1.00 89.25 205 PRO A N 1
ATOM 1626 C CA . PRO A 1 205 ? -8.277 0.228 8.862 1.00 89.25 205 PRO A CA 1
ATOM 1627 C C . PRO A 1 205 ? -9.453 0.331 9.846 1.00 89.25 205 PRO A C 1
ATOM 1629 O O . PRO A 1 205 ? -9.290 0.834 10.960 1.00 89.25 205 PRO A O 1
ATOM 1632 N N . LYS A 1 206 ? -10.586 -0.303 9.502 1.00 88.06 206 LYS A N 1
ATOM 1633 C CA . LYS A 1 206 ? -11.822 -0.332 10.308 1.00 88.06 206 LYS A CA 1
ATOM 1634 C C . LYS A 1 206 ? -11.693 -0.944 11.707 1.00 88.06 206 LYS A C 1
ATOM 1636 O O . LYS A 1 206 ? -12.601 -0.817 12.520 1.00 88.06 206 LYS A O 1
ATOM 1641 N N . TYR A 1 207 ? -10.615 -1.671 11.988 1.00 89.19 207 TYR A N 1
ATOM 1642 C CA . TYR A 1 207 ? -10.332 -2.216 13.320 1.00 89.19 207 TYR A CA 1
ATOM 1643 C C . TYR A 1 207 ? -9.120 -1.542 13.949 1.00 89.19 207 TYR A C 1
ATOM 1645 O O . TYR A 1 207 ? -9.119 -1.271 15.149 1.00 89.19 207 TYR A O 1
ATOM 1653 N N . ARG A 1 208 ? -8.094 -1.255 13.144 1.00 86.00 208 ARG A N 1
ATOM 1654 C CA . ARG A 1 208 ? -6.833 -0.658 13.581 1.00 86.00 208 ARG A CA 1
ATOM 1655 C C . ARG A 1 208 ? -7.039 0.695 14.253 1.00 86.00 208 ARG A C 1
ATOM 1657 O O . ARG A 1 208 ? -6.472 0.936 15.314 1.00 86.00 208 ARG A O 1
ATOM 1664 N N . TYR A 1 209 ? -7.855 1.568 13.666 1.00 83.69 209 TYR A N 1
ATOM 1665 C CA . TYR A 1 209 ? -8.007 2.946 14.149 1.00 83.69 209 TYR A CA 1
ATOM 1666 C C . TYR A 1 209 ? -8.881 3.060 15.398 1.00 83.69 209 TYR A C 1
ATOM 1668 O O . TYR A 1 209 ? -8.733 4.004 16.170 1.00 83.69 209 TYR A O 1
ATOM 1676 N N . HIS A 1 210 ? -9.693 2.040 15.675 1.00 75.06 210 HIS A N 1
ATOM 1677 C CA . HIS A 1 210 ? -10.583 2.004 16.835 1.00 75.06 210 HIS A CA 1
ATOM 1678 C C . HIS A 1 210 ? -10.015 1.219 18.028 1.00 75.06 210 HIS A C 1
ATOM 1680 O O . HIS A 1 210 ? -10.667 1.140 19.067 1.00 75.06 210 HIS A O 1
ATOM 1686 N N . GLN A 1 211 ? -8.812 0.639 17.915 1.00 68.50 211 GLN A N 1
ATOM 1687 C CA . GLN A 1 211 ? -8.218 -0.179 18.975 1.00 68.50 211 GLN A CA 1
ATOM 1688 C C . GLN A 1 211 ? -6.941 0.408 19.558 1.00 68.50 211 GLN A C 1
ATOM 1690 O O . GLN A 1 211 ? -5.999 0.678 18.809 1.00 68.50 211 GLN A O 1
ATOM 1695 N N . PRO A 1 212 ? -6.824 0.485 20.896 1.00 64.75 212 PRO A N 1
ATOM 1696 C CA . PRO A 1 212 ? -7.864 0.409 21.937 1.00 64.75 212 PRO A CA 1
ATOM 1697 C C . PRO A 1 212 ? -8.898 1.547 21.856 1.00 64.75 212 PRO A C 1
ATOM 1699 O O . PRO A 1 212 ? -8.649 2.571 21.215 1.00 64.75 212 PRO A O 1
ATOM 1702 N N . GLU A 1 213 ? -10.036 1.382 22.537 1.00 64.38 213 GLU A N 1
ATOM 1703 C CA . GLU A 1 213 ? -11.087 2.403 22.573 1.00 64.38 213 GLU A CA 1
ATOM 1704 C C . GLU A 1 213 ? -10.532 3.761 23.049 1.00 64.38 213 GLU A C 1
ATOM 1706 O O . GLU A 1 213 ? -9.713 3.802 23.990 1.00 64.38 213 GLU A O 1
ATOM 1711 N N . PRO A 1 214 ? -10.951 4.877 22.418 1.00 56.38 214 PRO A N 1
ATOM 1712 C CA . PR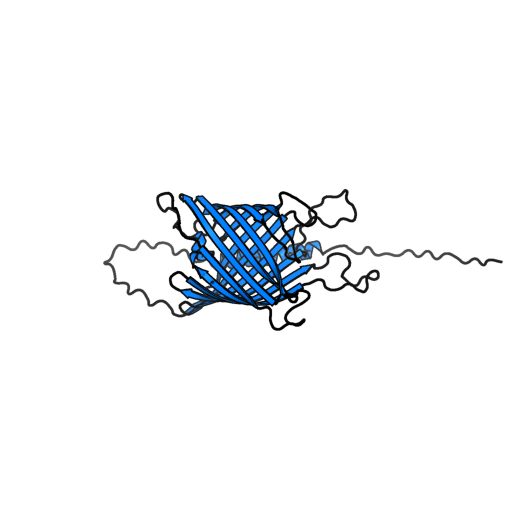O A 1 214 ? -10.604 6.220 22.865 1.00 56.38 214 PRO A CA 1
ATOM 1713 C C . PRO A 1 214 ? -10.936 6.390 24.355 1.00 56.38 214 PRO A C 1
ATOM 1715 O O . PRO A 1 214 ? -12.093 6.372 24.751 1.00 56.38 214 PRO A O 1
ATOM 1718 N N . GLY A 1 215 ? -9.910 6.546 25.198 1.00 57.81 215 GLY A N 1
ATOM 1719 C CA . GLY A 1 215 ? -10.091 6.761 26.642 1.00 57.81 215 GLY A CA 1
ATOM 1720 C C . GLY A 1 215 ? -9.698 5.597 27.551 1.00 57.81 215 GLY A C 1
ATOM 1721 O O . GLY A 1 215 ? -9.822 5.732 28.766 1.00 57.81 215 GLY A O 1
ATOM 1722 N N . SER A 1 216 ? -9.155 4.504 27.006 1.00 62.03 216 SER A N 1
ATOM 1723 C CA . SER A 1 216 ? -8.566 3.439 27.832 1.00 62.03 216 SER A CA 1
ATOM 1724 C C . SER A 1 216 ? -7.544 4.016 28.837 1.00 62.03 216 SER A C 1
ATOM 1726 O O . SER A 1 216 ? -6.635 4.750 28.424 1.00 62.03 216 SER A O 1
ATOM 1728 N N . PRO A 1 217 ? -7.683 3.747 30.152 1.00 60.06 217 PRO A N 1
ATOM 1729 C CA . PRO A 1 217 ? -6.821 4.347 31.160 1.00 60.06 217 PRO A CA 1
ATOM 1730 C C . PRO A 1 217 ? -5.419 3.727 31.120 1.00 60.06 217 PRO A C 1
ATOM 1732 O O . PRO A 1 217 ? -5.242 2.538 31.368 1.00 60.06 217 PRO A O 1
ATOM 1735 N N . GLY A 1 218 ? -4.413 4.565 30.857 1.00 67.69 218 GLY A N 1
ATOM 1736 C CA . GLY A 1 218 ? -2.996 4.213 30.977 1.00 67.69 218 GLY A CA 1
ATOM 1737 C C . GLY A 1 218 ? -2.266 3.949 29.652 1.00 67.69 218 GLY A C 1
ATOM 1738 O O . GLY A 1 218 ? -2.863 4.010 28.575 1.00 67.69 218 GLY A O 1
ATOM 1739 N N . PRO A 1 219 ? -0.940 3.733 29.718 1.00 70.88 219 PRO A N 1
ATOM 1740 C CA . PRO A 1 219 ? -0.142 3.345 28.564 1.00 70.88 219 PRO A CA 1
ATOM 1741 C C . PRO A 1 219 ? -0.462 1.902 28.158 1.00 70.88 219 PRO A C 1
ATOM 1743 O O . PRO A 1 219 ? -0.450 0.993 28.987 1.00 70.88 219 PRO A O 1
ATOM 1746 N N . ILE A 1 220 ? -0.721 1.694 26.872 1.00 74.12 220 ILE A N 1
ATOM 1747 C CA . ILE A 1 220 ? -0.995 0.386 26.286 1.00 74.12 220 ILE A CA 1
ATOM 1748 C C . ILE A 1 220 ? 0.218 -0.021 25.462 1.00 74.12 220 ILE A C 1
ATOM 1750 O O . ILE A 1 220 ? 0.540 0.590 24.442 1.00 74.12 220 ILE A O 1
ATOM 1754 N N . TRP A 1 221 ? 0.873 -1.071 25.943 1.00 73.12 221 TRP A N 1
ATOM 1755 C CA . TRP A 1 221 ? 1.924 -1.796 25.245 1.00 73.12 221 TRP A CA 1
ATOM 1756 C C . TRP A 1 221 ? 1.253 -2.969 24.551 1.00 73.12 221 TRP A C 1
ATOM 1758 O O . TRP A 1 221 ? 1.044 -4.033 25.140 1.00 73.12 221 TRP A O 1
ATOM 1768 N N . ALA A 1 222 ? 0.820 -2.753 23.315 1.00 67.25 222 ALA A N 1
ATOM 1769 C CA . ALA A 1 222 ? 0.293 -3.842 22.522 1.00 67.25 222 ALA A CA 1
ATOM 1770 C C . ALA A 1 222 ? 1.493 -4.691 22.087 1.00 67.25 222 ALA A C 1
ATOM 1772 O O . ALA A 1 222 ? 2.076 -4.461 21.037 1.00 67.25 222 ALA A O 1
ATOM 1773 N N . ASN A 1 223 ? 1.878 -5.681 22.899 1.00 68.44 223 ASN A N 1
ATOM 1774 C CA . ASN A 1 223 ? 2.847 -6.728 22.541 1.00 68.44 223 ASN A CA 1
ATOM 1775 C C . ASN A 1 223 ? 2.276 -7.648 21.439 1.00 68.44 223 ASN A C 1
ATOM 1777 O O . ASN A 1 223 ? 2.285 -8.872 21.549 1.00 68.44 223 ASN A O 1
ATOM 1781 N N . LYS A 1 224 ? 1.689 -7.057 20.400 1.00 80.62 224 LYS A N 1
ATOM 1782 C CA . LYS A 1 224 ? 0.971 -7.708 19.322 1.00 80.62 224 LYS A CA 1
ATOM 1783 C C . LYS A 1 224 ? 1.403 -7.068 18.014 1.00 80.62 224 LYS A C 1
ATOM 1785 O O . LYS A 1 224 ? 1.348 -5.853 17.850 1.00 80.62 224 LYS A O 1
ATOM 1790 N N . ILE A 1 225 ? 1.796 -7.921 17.081 1.00 90.62 225 ILE A N 1
ATOM 1791 C CA . ILE A 1 225 ? 2.115 -7.532 15.715 1.00 90.62 225 ILE A CA 1
ATOM 1792 C C . ILE A 1 225 ? 0.855 -7.736 14.876 1.00 90.62 225 ILE A C 1
ATOM 1794 O O . ILE A 1 225 ? 0.328 -8.850 14.777 1.00 90.62 225 ILE A O 1
ATOM 1798 N N . ASN A 1 226 ? 0.361 -6.656 14.281 1.00 94.38 226 ASN A N 1
ATOM 1799 C CA . ASN A 1 226 ? -0.654 -6.735 13.245 1.00 94.38 226 ASN A CA 1
ATOM 1800 C C . ASN A 1 226 ? 0.039 -7.021 11.907 1.00 94.38 226 ASN A C 1
ATOM 1802 O O . ASN A 1 226 ? 1.106 -6.474 11.644 1.00 94.38 226 ASN A O 1
ATOM 1806 N N . TYR A 1 227 ? -0.508 -7.917 11.091 1.00 97.00 227 TYR A N 1
ATOM 1807 C CA . TYR A 1 227 ? 0.152 -8.336 9.856 1.00 97.00 227 TYR A CA 1
ATOM 1808 C C . TYR A 1 227 ? -0.846 -8.655 8.754 1.00 97.00 227 TYR A C 1
ATOM 1810 O O . TYR A 1 227 ? -1.983 -9.057 9.024 1.00 97.00 227 TYR A O 1
ATOM 1818 N N . PHE A 1 228 ? -0.363 -8.540 7.524 1.00 98.19 228 PHE A N 1
ATOM 1819 C CA . PHE A 1 228 ? -1.040 -8.972 6.317 1.00 98.19 228 PHE A CA 1
ATOM 1820 C C . PHE A 1 228 ? -0.022 -9.497 5.307 1.00 98.19 228 PHE A C 1
ATOM 1822 O O . PHE A 1 228 ? 1.037 -8.913 5.100 1.00 98.19 228 PHE A O 1
ATOM 1829 N N . ILE A 1 229 ? -0.322 -10.641 4.708 1.00 98.50 229 ILE A N 1
ATOM 1830 C CA . ILE A 1 229 ? 0.514 -11.294 3.709 1.00 98.50 229 ILE A CA 1
ATOM 1831 C C . ILE A 1 229 ? -0.357 -11.535 2.488 1.00 98.50 229 ILE A C 1
ATOM 1833 O O . ILE A 1 229 ? -1.434 -12.113 2.613 1.00 98.50 229 ILE A O 1
ATOM 1837 N N . MET A 1 230 ? 0.115 -11.129 1.314 1.00 98.50 230 MET A N 1
ATOM 1838 C CA . MET A 1 230 ? -0.633 -11.245 0.070 1.00 98.50 230 MET A CA 1
ATOM 1839 C C . MET A 1 230 ? 0.232 -11.810 -1.049 1.00 98.50 230 MET A C 1
ATOM 1841 O O . MET A 1 230 ? 1.200 -11.185 -1.483 1.00 98.50 230 MET A O 1
ATOM 1845 N N . ALA A 1 231 ? -0.145 -12.982 -1.544 1.00 98.50 231 ALA A N 1
ATOM 1846 C CA . ALA A 1 231 ? 0.442 -13.584 -2.732 1.00 98.50 231 ALA A CA 1
ATOM 1847 C C . ALA A 1 231 ? -0.345 -13.148 -3.972 1.00 98.50 231 ALA A C 1
ATOM 1849 O O . ALA A 1 231 ? -1.572 -13.221 -3.972 1.00 98.50 231 ALA A O 1
ATOM 1850 N N . SER A 1 232 ? 0.340 -12.724 -5.032 1.00 97.69 232 SER A N 1
ATOM 1851 C CA . SER A 1 232 ? -0.282 -12.313 -6.296 1.00 97.69 232 SER A CA 1
ATOM 1852 C C . SER A 1 232 ? 0.272 -13.117 -7.461 1.00 97.69 232 SER A C 1
ATOM 1854 O O . SER A 1 232 ? 1.486 -13.281 -7.592 1.00 97.69 232 SER A O 1
ATOM 1856 N N . PHE A 1 233 ? -0.624 -13.565 -8.335 1.00 96.31 233 PHE A N 1
ATOM 1857 C CA . PHE A 1 233 ? -0.302 -14.371 -9.504 1.00 96.31 233 PHE A CA 1
ATOM 1858 C C . PHE A 1 233 ? -0.649 -13.611 -10.777 1.00 96.31 233 PHE A C 1
ATOM 1860 O O . PHE A 1 233 ? -1.784 -13.175 -10.977 1.00 96.31 233 PHE A O 1
ATOM 1867 N N . PHE A 1 234 ? 0.344 -13.481 -11.647 1.00 92.50 234 PHE A N 1
ATOM 1868 C CA . PHE A 1 234 ? 0.299 -12.671 -12.856 1.00 92.50 234 PHE A CA 1
ATOM 1869 C C . PHE A 1 234 ? 0.158 -13.588 -14.080 1.00 92.50 234 PHE A C 1
ATOM 1871 O O . PHE A 1 234 ? 0.912 -13.504 -15.043 1.00 92.50 234 PHE A O 1
ATOM 1878 N N . THR A 1 235 ? -0.811 -14.497 -14.060 1.00 86.00 235 THR A N 1
ATOM 1879 C CA . THR A 1 235 ? -1.101 -15.401 -15.182 1.00 86.00 235 THR A CA 1
ATOM 1880 C C . THR A 1 235 ? -2.592 -15.341 -15.531 1.00 86.00 235 THR A C 1
ATOM 1882 O O . THR A 1 235 ? -3.402 -15.105 -14.633 1.00 86.00 235 THR A O 1
ATOM 1885 N N . PRO A 1 236 ? -2.983 -15.527 -16.810 1.00 87.44 236 PRO A N 1
ATOM 1886 C CA . PRO A 1 236 ? -2.149 -15.824 -17.986 1.00 87.44 236 PRO A CA 1
ATOM 1887 C C . PRO A 1 236 ? -1.400 -14.599 -18.537 1.00 87.44 236 PRO A C 1
ATOM 1889 O O . PRO A 1 236 ? -1.816 -13.471 -18.343 1.00 87.44 236 PRO A O 1
ATOM 1892 N N . ARG A 1 237 ? -0.308 -14.794 -19.283 1.00 82.25 237 ARG A N 1
ATOM 1893 C CA . ARG A 1 237 ? 0.369 -13.674 -19.963 1.00 82.25 237 ARG A CA 1
ATOM 1894 C C . ARG A 1 237 ? -0.380 -13.247 -21.229 1.00 82.25 237 ARG A C 1
ATOM 1896 O O . ARG A 1 237 ? -1.063 -14.050 -21.859 1.00 82.25 237 ARG A O 1
ATOM 1903 N N . GLY A 1 238 ? -0.161 -12.005 -21.651 1.00 83.25 238 GLY A N 1
ATOM 1904 C CA . GLY A 1 238 ? -0.623 -11.483 -22.938 1.00 83.25 238 GLY A CA 1
ATOM 1905 C C . GLY A 1 238 ? -1.185 -10.078 -22.811 1.00 83.25 238 GLY A C 1
ATOM 1906 O O . GLY A 1 238 ? -1.621 -9.692 -21.735 1.00 83.25 238 GLY A O 1
ATOM 1907 N N . TYR A 1 239 ? -1.210 -9.328 -23.914 1.00 82.50 239 TYR A N 1
ATOM 1908 C CA . TYR A 1 239 ? -1.594 -7.914 -23.899 1.00 82.50 239 TYR A CA 1
ATOM 1909 C C . TYR A 1 239 ? -2.973 -7.648 -23.281 1.00 82.50 239 TYR A C 1
ATOM 1911 O O . TYR A 1 239 ? -3.146 -6.610 -22.668 1.00 82.50 239 TYR A O 1
ATOM 1919 N N . SER A 1 240 ? -3.945 -8.557 -23.366 1.00 83.38 240 SER A N 1
ATOM 1920 C CA . SER A 1 240 ? -5.255 -8.375 -22.718 1.00 83.38 240 SER A CA 1
ATOM 1921 C C . SER A 1 240 ? -5.212 -8.464 -21.187 1.00 83.38 240 SER A C 1
ATOM 1923 O O . SER A 1 240 ? -6.067 -7.892 -20.520 1.00 83.38 240 SER A O 1
ATOM 1925 N N . TRP A 1 241 ? -4.227 -9.166 -20.627 1.00 85.94 241 TRP A N 1
ATOM 1926 C CA . TRP A 1 241 ? -4.060 -9.345 -19.184 1.00 85.94 241 TRP A CA 1
ATOM 1927 C C . TRP A 1 241 ? -2.954 -8.447 -18.625 1.00 85.94 241 TRP A C 1
ATOM 1929 O O . TRP A 1 241 ? -3.034 -7.993 -17.487 1.00 85.94 241 TRP A O 1
ATOM 1939 N N . GLN A 1 242 ? -1.912 -8.211 -19.421 1.00 87.12 242 GLN A N 1
ATOM 1940 C CA . GLN A 1 242 ? -0.618 -7.680 -19.013 1.00 87.12 242 GLN A CA 1
ATOM 1941 C C . GLN A 1 242 ? 0.068 -6.952 -20.153 1.00 87.12 242 GLN A C 1
ATOM 1943 O O . GLN A 1 242 ? 0.317 -7.518 -21.219 1.00 87.12 242 GLN A O 1
ATOM 1948 N N . LYS A 1 243 ? 0.455 -5.707 -19.907 1.00 84.81 243 LYS A N 1
ATOM 1949 C CA . LYS A 1 243 ? 1.147 -4.865 -20.873 1.00 84.81 243 LYS A CA 1
ATOM 1950 C C . LYS A 1 243 ? 2.407 -4.276 -20.260 1.00 84.81 243 LYS A C 1
ATOM 1952 O O . LYS A 1 243 ? 2.359 -3.601 -19.237 1.00 84.81 243 LYS A O 1
ATOM 1957 N N . TYR A 1 244 ? 3.534 -4.509 -20.934 1.00 81.00 244 TYR A N 1
ATOM 1958 C CA . TYR A 1 244 ? 4.829 -3.874 -20.655 1.00 81.00 244 TYR A CA 1
ATOM 1959 C C . TYR A 1 244 ? 5.345 -3.998 -19.207 1.00 81.00 244 TYR A C 1
ATOM 1961 O O . TYR A 1 244 ? 6.125 -3.162 -18.742 1.00 81.00 244 TYR A O 1
ATOM 1969 N N . HIS A 1 245 ? 4.982 -5.081 -18.523 1.00 80.56 245 HIS A N 1
ATOM 1970 C CA . HIS A 1 245 ? 5.631 -5.543 -17.299 1.00 80.56 245 HIS A CA 1
ATOM 1971 C C . HIS A 1 245 ? 5.966 -7.036 -17.449 1.00 80.56 245 HIS A C 1
ATOM 1973 O O . HIS A 1 245 ? 5.491 -7.701 -18.370 1.00 80.56 245 HIS A O 1
ATOM 1979 N N . GLY A 1 246 ? 6.840 -7.542 -16.584 1.00 85.19 246 GLY A N 1
ATOM 1980 C CA . GLY A 1 246 ? 7.316 -8.922 -16.643 1.00 85.19 246 GLY A CA 1
ATOM 1981 C C . GLY A 1 246 ? 7.187 -9.627 -15.308 1.00 85.19 246 GLY A C 1
ATOM 1982 O O . GLY A 1 246 ? 8.087 -10.365 -14.968 1.00 85.19 246 GLY A O 1
ATOM 1983 N N . TYR A 1 247 ? 6.157 -9.348 -14.515 1.00 90.50 247 TYR A N 1
ATOM 1984 C CA . TYR A 1 247 ? 5.983 -10.008 -13.217 1.00 90.50 247 TYR A CA 1
ATOM 1985 C C . TYR A 1 247 ? 5.256 -11.330 -13.406 1.00 90.50 247 TYR A C 1
ATOM 1987 O O . TYR A 1 247 ? 4.265 -11.360 -14.127 1.00 90.50 247 TYR A O 1
ATOM 1995 N N . ASP A 1 248 ? 5.728 -12.385 -12.748 1.00 93.56 248 ASP A N 1
ATOM 1996 C CA . ASP A 1 248 ? 5.041 -13.681 -12.703 1.00 93.56 248 ASP A CA 1
ATOM 1997 C C . ASP A 1 248 ? 4.375 -13.907 -11.346 1.00 93.56 248 ASP A C 1
ATOM 1999 O O . ASP A 1 248 ? 3.260 -14.430 -11.260 1.00 93.56 248 ASP A O 1
ATOM 2003 N N . PHE A 1 249 ? 5.044 -13.466 -10.281 1.00 96.12 249 PHE A N 1
ATOM 2004 C CA . PHE A 1 249 ? 4.598 -13.653 -8.912 1.00 96.12 249 PHE A CA 1
ATOM 2005 C C . PHE A 1 249 ? 5.043 -12.491 -8.032 1.00 96.12 249 PHE A C 1
ATOM 2007 O O . PHE A 1 249 ? 6.163 -11.990 -8.168 1.00 96.12 249 PHE A O 1
ATOM 2014 N N . THR A 1 250 ? 4.194 -12.106 -7.082 1.00 96.94 250 THR A N 1
ATOM 2015 C CA . THR A 1 250 ? 4.619 -11.269 -5.961 1.00 96.94 250 THR A CA 1
ATOM 2016 C C . THR A 1 250 ? 4.143 -11.815 -4.629 1.00 96.94 250 THR A C 1
ATOM 2018 O O . THR A 1 250 ? 3.099 -12.458 -4.530 1.00 96.94 250 THR A O 1
ATOM 2021 N N . LEU A 1 251 ? 4.911 -11.508 -3.591 1.00 98.44 251 LEU A N 1
ATOM 2022 C CA . LEU A 1 251 ? 4.522 -11.681 -2.203 1.00 98.44 251 LEU A CA 1
ATOM 2023 C C . LEU A 1 251 ? 4.686 -10.333 -1.509 1.00 98.44 251 LEU A C 1
ATOM 2025 O O . LEU A 1 251 ? 5.801 -9.828 -1.414 1.00 98.44 251 LEU A O 1
ATOM 2029 N N . ASN A 1 252 ? 3.589 -9.743 -1.053 1.00 98.12 252 ASN A N 1
ATOM 2030 C CA . ASN A 1 252 ? 3.618 -8.586 -0.170 1.00 98.12 252 ASN A CA 1
ATOM 2031 C C . ASN A 1 252 ? 3.476 -9.060 1.282 1.00 98.12 252 ASN A C 1
ATOM 2033 O O . ASN A 1 252 ? 2.657 -9.932 1.568 1.00 98.12 252 ASN A O 1
ATOM 2037 N N . THR A 1 253 ? 4.274 -8.508 2.186 1.00 98.25 253 THR A N 1
ATOM 2038 C CA . THR A 1 253 ? 4.208 -8.758 3.626 1.00 98.25 253 THR A CA 1
ATOM 2039 C C . THR A 1 253 ? 4.246 -7.425 4.358 1.00 98.25 253 THR A C 1
ATOM 2041 O O . THR A 1 253 ? 5.285 -6.754 4.399 1.00 98.25 253 THR A O 1
ATOM 2044 N N . ASP A 1 254 ? 3.116 -7.079 4.951 1.00 98.00 254 ASP A N 1
ATOM 2045 C CA . ASP A 1 254 ? 2.899 -5.872 5.721 1.00 98.00 254 ASP A CA 1
ATOM 2046 C C . ASP A 1 254 ? 2.854 -6.192 7.212 1.00 98.00 254 ASP A C 1
ATOM 2048 O O . ASP A 1 254 ? 2.183 -7.129 7.650 1.00 98.00 254 ASP A O 1
ATOM 2052 N N . LEU A 1 255 ? 3.561 -5.392 8.003 1.00 97.06 255 LEU A N 1
ATOM 2053 C CA . LEU A 1 255 ? 3.622 -5.494 9.454 1.00 97.06 255 LEU A CA 1
ATOM 2054 C C . LEU A 1 255 ? 3.304 -4.136 10.068 1.00 97.06 255 LEU A C 1
ATOM 2056 O O . LEU A 1 255 ? 3.780 -3.103 9.605 1.00 97.06 255 LEU A O 1
ATOM 2060 N N . HIS A 1 256 ? 2.544 -4.152 11.151 1.00 94.31 256 HIS A N 1
ATOM 2061 C CA . HIS A 1 256 ? 2.262 -2.997 11.983 1.00 94.31 256 HIS A CA 1
ATOM 2062 C C . HIS A 1 256 ? 2.506 -3.362 13.443 1.00 94.31 256 HIS A C 1
ATOM 2064 O O . HIS A 1 256 ? 1.942 -4.326 13.968 1.00 94.31 256 HIS A O 1
ATOM 2070 N N . PHE A 1 257 ? 3.345 -2.577 14.104 1.00 92.75 257 PHE A N 1
ATOM 2071 C CA . PHE A 1 257 ? 3.712 -2.768 15.494 1.00 92.75 257 PHE A CA 1
ATOM 2072 C C . PHE A 1 257 ? 3.473 -1.482 16.278 1.00 92.75 257 PHE A C 1
ATOM 2074 O O . PHE A 1 257 ? 4.095 -0.455 16.011 1.00 92.75 257 PHE A O 1
ATOM 2081 N N . VAL A 1 258 ? 2.576 -1.541 17.258 1.00 88.94 258 VAL A N 1
ATOM 2082 C CA . VAL A 1 258 ? 2.298 -0.416 18.154 1.00 88.94 258 VAL A CA 1
ATOM 2083 C C . VAL A 1 258 ? 3.310 -0.461 19.291 1.00 88.94 258 VAL A C 1
ATOM 2085 O O . VAL A 1 258 ? 3.219 -1.310 20.174 1.00 88.94 258 VAL A O 1
ATOM 2088 N N . LEU A 1 259 ? 4.268 0.463 19.274 1.00 90.56 259 LEU A N 1
ATOM 2089 C CA . LEU A 1 259 ? 5.283 0.570 20.322 1.00 90.56 259 LEU A CA 1
ATOM 2090 C C . LEU A 1 259 ? 4.656 1.030 21.631 1.00 90.56 259 LEU A C 1
ATOM 2092 O O . LEU A 1 259 ? 4.884 0.447 22.685 1.00 90.56 259 LEU A O 1
ATOM 2096 N N . LEU A 1 260 ? 3.877 2.104 21.550 1.00 89.38 260 LEU A N 1
ATOM 2097 C CA . LEU A 1 260 ? 3.277 2.750 22.700 1.00 89.38 260 LEU A CA 1
ATOM 2098 C C . LEU A 1 260 ? 1.999 3.441 22.263 1.00 89.38 260 LEU A C 1
ATOM 2100 O O . LEU A 1 260 ? 1.990 4.180 21.282 1.00 89.38 260 LEU A O 1
ATOM 2104 N N . ARG A 1 261 ? 0.940 3.289 23.051 1.00 87.00 261 ARG A N 1
ATOM 2105 C CA . ARG A 1 261 ? -0.221 4.168 22.970 1.00 87.00 261 ARG A CA 1
ATOM 2106 C C . ARG A 1 261 ? -0.545 4.738 24.338 1.00 87.00 261 ARG A C 1
ATOM 2108 O O . ARG A 1 261 ? -0.580 4.013 25.323 1.00 87.00 261 ARG A O 1
ATOM 2115 N N . PHE A 1 262 ? -0.811 6.034 24.398 1.00 86.75 262 PHE A N 1
ATOM 2116 C CA . PHE A 1 262 ? -1.252 6.725 25.599 1.00 86.75 262 PHE A CA 1
ATOM 2117 C C . PHE A 1 262 ? -2.413 7.654 25.250 1.00 86.75 262 PHE A C 1
ATOM 2119 O O . PHE A 1 262 ? -2.242 8.671 24.575 1.00 86.75 262 PHE A O 1
ATOM 2126 N N . LYS A 1 263 ? -3.617 7.309 25.721 1.00 86.06 263 LYS A N 1
ATOM 2127 C CA . LYS A 1 263 ? -4.862 8.006 25.360 1.00 86.06 263 LYS A CA 1
ATOM 2128 C C . LYS A 1 263 ? -5.044 8.057 23.828 1.00 86.06 263 LYS A C 1
ATOM 2130 O O . LYS A 1 263 ? -5.162 7.015 23.180 1.00 86.06 263 LYS A O 1
ATOM 2135 N N . ARG A 1 264 ? -5.073 9.269 23.262 1.00 89.06 264 ARG A N 1
ATOM 2136 C CA . ARG A 1 264 ? -5.201 9.553 21.826 1.00 89.06 264 ARG A CA 1
ATOM 2137 C C . ARG A 1 264 ? -3.857 9.647 21.103 1.00 89.06 264 ARG A C 1
ATOM 2139 O O . ARG A 1 264 ? -3.856 9.877 19.908 1.00 89.06 264 ARG A O 1
ATOM 2146 N N . LEU A 1 265 ? -2.728 9.497 21.788 1.00 91.19 265 LEU A N 1
ATOM 2147 C CA . LEU A 1 265 ? -1.405 9.550 21.167 1.00 91.19 265 LEU A CA 1
ATOM 2148 C C . LEU A 1 265 ? -0.851 8.138 21.012 1.00 91.19 265 LEU A C 1
ATOM 2150 O O . LEU A 1 265 ? -0.988 7.323 21.925 1.00 91.19 265 LEU A O 1
ATOM 2154 N N . GLY A 1 266 ? -0.191 7.855 19.898 1.00 90.94 266 GLY A N 1
ATOM 2155 C CA . GLY A 1 266 ? 0.521 6.603 19.700 1.00 90.94 266 GLY A CA 1
ATOM 2156 C C . GLY A 1 266 ? 1.800 6.760 18.900 1.00 90.94 266 GLY A C 1
ATOM 2157 O O . GLY A 1 266 ? 1.994 7.728 18.171 1.00 90.94 266 GLY A O 1
ATOM 2158 N N . PHE A 1 267 ? 2.664 5.774 19.078 1.00 93.69 267 PHE A N 1
ATOM 2159 C CA . PHE A 1 267 ? 3.889 5.577 18.334 1.00 93.69 267 PHE A CA 1
ATOM 2160 C C . PHE A 1 267 ? 3.852 4.174 17.756 1.00 93.69 267 PHE A C 1
ATOM 2162 O O . PHE A 1 267 ? 3.672 3.195 18.490 1.00 93.69 267 PHE A O 1
ATOM 2169 N N . ASP A 1 268 ? 4.016 4.074 16.448 1.00 92.81 268 ASP A N 1
ATOM 2170 C CA . ASP A 1 268 ? 3.933 2.804 15.751 1.00 92.81 268 ASP A CA 1
ATOM 2171 C C . ASP A 1 268 ? 4.954 2.693 14.624 1.00 92.81 268 ASP A C 1
ATOM 2173 O O . ASP A 1 268 ? 5.423 3.686 14.069 1.00 92.81 268 ASP A O 1
ATOM 2177 N N . ILE A 1 269 ? 5.323 1.453 14.324 1.00 95.25 269 ILE A N 1
ATOM 2178 C CA . ILE A 1 269 ? 6.213 1.091 13.230 1.00 95.25 269 ILE A CA 1
ATOM 2179 C C . ILE A 1 269 ? 5.385 0.318 12.212 1.00 95.25 269 ILE A C 1
ATOM 2181 O O . ILE A 1 269 ? 4.761 -0.686 12.556 1.00 95.25 269 ILE A O 1
ATOM 2185 N N . ASN A 1 270 ? 5.418 0.752 10.956 1.00 96.00 270 ASN A N 1
ATOM 2186 C CA . ASN A 1 270 ? 4.912 -0.026 9.830 1.00 96.00 270 ASN A CA 1
ATOM 2187 C C . ASN A 1 270 ? 6.082 -0.533 8.995 1.00 96.00 270 ASN A C 1
ATOM 2189 O O . ASN A 1 270 ? 7.068 0.178 8.805 1.00 96.00 270 ASN A O 1
ATOM 2193 N N . SER A 1 271 ? 5.947 -1.735 8.450 1.00 97.75 271 SER A N 1
ATOM 2194 C CA . SER A 1 271 ? 6.835 -2.251 7.420 1.00 97.75 271 SER A CA 1
ATOM 2195 C C . SER A 1 271 ? 6.019 -2.800 6.261 1.00 97.75 271 SER A C 1
ATOM 2197 O O . SER A 1 271 ? 5.092 -3.564 6.496 1.00 97.75 271 SER A O 1
ATOM 2199 N N . ASN A 1 272 ? 6.374 -2.426 5.033 1.00 97.44 272 ASN A N 1
ATOM 2200 C CA . ASN A 1 272 ? 5.794 -2.960 3.800 1.00 97.44 272 ASN A CA 1
ATOM 2201 C C . ASN A 1 272 ? 6.930 -3.584 2.991 1.00 97.44 272 ASN A C 1
ATOM 2203 O O . ASN A 1 272 ? 7.889 -2.902 2.623 1.00 97.44 272 ASN A O 1
ATOM 2207 N N . ASN A 1 273 ? 6.861 -4.892 2.758 1.00 98.00 273 ASN A N 1
ATOM 2208 C CA . ASN A 1 273 ? 7.908 -5.609 2.044 1.00 98.00 273 ASN A CA 1
ATOM 2209 C C . ASN A 1 273 ? 7.302 -6.344 0.864 1.00 98.00 273 ASN A C 1
ATOM 2211 O O . ASN A 1 273 ? 6.454 -7.213 1.033 1.00 98.00 273 ASN A O 1
ATOM 2215 N N . LEU A 1 274 ? 7.791 -6.031 -0.324 1.00 97.19 274 LEU A N 1
ATOM 2216 C CA . LEU A 1 274 ? 7.341 -6.629 -1.564 1.00 97.19 274 LEU A CA 1
ATOM 2217 C C . LEU A 1 274 ? 8.470 -7.455 -2.161 1.00 97.19 274 LEU A C 1
ATOM 2219 O O . LEU A 1 274 ? 9.564 -6.950 -2.398 1.00 97.19 274 LEU A O 1
ATOM 2223 N N . TRP A 1 275 ? 8.169 -8.708 -2.459 1.00 97.56 275 TRP A N 1
ATOM 2224 C CA . TRP A 1 275 ? 9.028 -9.642 -3.171 1.00 97.56 275 TRP A CA 1
ATOM 2225 C C . TRP A 1 275 ? 8.410 -9.908 -4.536 1.00 97.56 275 TRP A C 1
ATOM 2227 O O . TRP A 1 275 ? 7.201 -10.106 -4.637 1.00 97.56 275 TRP A O 1
ATOM 2237 N N . ILE A 1 276 ? 9.222 -9.904 -5.585 1.00 95.25 276 ILE A N 1
ATOM 2238 C CA . ILE A 1 276 ? 8.769 -10.024 -6.970 1.00 95.25 276 ILE A CA 1
ATOM 2239 C C . ILE A 1 276 ? 9.660 -11.026 -7.679 1.00 95.25 276 ILE A C 1
ATOM 2241 O O . ILE A 1 276 ? 10.879 -10.866 -7.685 1.00 95.25 276 ILE A O 1
ATOM 2245 N N . ILE A 1 277 ? 9.051 -12.019 -8.312 1.00 95.69 277 ILE A N 1
ATOM 2246 C CA . ILE A 1 277 ? 9.723 -12.875 -9.284 1.00 95.69 277 ILE A CA 1
ATOM 2247 C C . ILE A 1 277 ? 9.263 -12.415 -10.660 1.00 95.69 277 ILE A C 1
ATOM 2249 O O . ILE A 1 277 ? 8.062 -12.390 -10.955 1.00 95.69 277 ILE A O 1
ATOM 2253 N N . ASP A 1 278 ? 10.222 -11.992 -11.477 1.00 92.31 278 ASP A N 1
ATOM 2254 C CA . ASP A 1 278 ? 9.953 -11.576 -12.845 1.00 92.31 278 ASP A CA 1
ATOM 2255 C C . ASP A 1 278 ? 10.055 -12.742 -13.844 1.00 92.31 278 ASP A C 1
ATOM 2257 O O . ASP A 1 278 ? 10.396 -13.872 -13.503 1.00 92.31 278 ASP A O 1
ATOM 2261 N N . ASN A 1 279 ? 9.768 -12.453 -15.107 1.00 90.19 279 ASN A N 1
ATOM 2262 C CA . ASN A 1 279 ? 9.738 -13.405 -16.207 1.00 90.19 279 ASN A CA 1
ATOM 2263 C C . ASN A 1 279 ? 11.113 -13.938 -16.616 1.00 90.19 279 ASN A C 1
ATOM 2265 O O . ASN A 1 279 ? 11.191 -14.844 -17.449 1.00 90.19 279 ASN A O 1
ATOM 2269 N N . ARG A 1 280 ? 12.184 -13.367 -16.062 1.00 93.19 280 ARG A N 1
ATOM 2270 C CA . ARG A 1 280 ? 13.556 -13.867 -16.165 1.00 93.19 280 ARG A CA 1
ATOM 2271 C C . ARG A 1 280 ? 13.936 -14.699 -14.944 1.00 93.19 280 ARG A C 1
ATOM 2273 O O . ARG A 1 280 ? 15.038 -15.232 -14.918 1.00 93.19 280 ARG A O 1
ATOM 2280 N N . HIS A 1 281 ? 13.011 -14.872 -14.000 1.00 92.69 281 HIS A N 1
ATOM 2281 C CA . HIS A 1 281 ? 13.217 -15.486 -12.695 1.00 92.69 281 HIS A CA 1
ATOM 2282 C C . HIS A 1 281 ? 14.199 -14.705 -11.812 1.00 92.69 281 HIS A C 1
ATOM 2284 O O . HIS A 1 281 ? 14.790 -15.271 -10.891 1.00 92.69 281 HIS A O 1
ATOM 2290 N N . ASP A 1 282 ? 14.350 -13.398 -12.048 1.00 94.94 282 ASP A N 1
ATOM 2291 C CA . ASP A 1 282 ? 15.087 -12.544 -11.129 1.00 94.94 282 ASP A CA 1
ATOM 2292 C C . ASP A 1 282 ? 14.209 -12.200 -9.923 1.00 94.94 282 ASP A C 1
ATOM 2294 O O . ASP A 1 282 ? 13.037 -11.834 -10.057 1.00 94.94 282 ASP A O 1
ATOM 2298 N N . LEU A 1 283 ? 14.818 -12.217 -8.738 1.00 95.31 283 LEU A N 1
ATOM 2299 C CA . LEU A 1 283 ? 14.199 -11.695 -7.527 1.00 95.31 283 LEU A CA 1
ATOM 2300 C C . LEU A 1 283 ? 14.397 -10.175 -7.444 1.00 95.31 283 LEU A C 1
ATOM 2302 O O . LEU A 1 283 ? 15.517 -9.685 -7.263 1.00 95.31 283 LEU A O 1
ATOM 2306 N N . LYS A 1 284 ? 13.300 -9.421 -7.518 1.00 95.06 284 LYS A N 1
ATOM 2307 C CA . LYS A 1 284 ? 13.252 -7.999 -7.150 1.00 95.06 284 LYS A CA 1
ATOM 2308 C C . LYS A 1 284 ? 12.563 -7.837 -5.796 1.00 95.06 284 LYS A C 1
ATOM 2310 O O . LYS A 1 284 ? 11.742 -8.666 -5.403 1.00 95.06 284 LYS A O 1
ATOM 2315 N N . ARG A 1 285 ? 12.937 -6.805 -5.046 1.00 95.69 285 ARG A N 1
ATOM 2316 C CA . ARG A 1 285 ? 12.478 -6.555 -3.681 1.00 95.69 285 ARG A CA 1
ATOM 2317 C C . ARG A 1 285 ? 12.355 -5.063 -3.416 1.00 95.69 285 ARG A C 1
ATOM 2319 O O . ARG A 1 285 ? 13.180 -4.285 -3.892 1.00 95.69 285 ARG A O 1
ATOM 2326 N N . LYS A 1 286 ? 11.370 -4.710 -2.602 1.00 96.31 286 LYS A N 1
ATOM 2327 C CA . LYS A 1 286 ? 11.215 -3.405 -1.962 1.00 96.31 286 LYS A CA 1
ATOM 2328 C C . LYS A 1 286 ? 10.992 -3.649 -0.478 1.00 96.31 286 LYS A C 1
ATOM 2330 O O . LYS A 1 286 ? 10.123 -4.437 -0.115 1.00 96.31 286 LYS A O 1
ATOM 2335 N N . HIS A 1 287 ? 11.752 -2.960 0.353 1.00 98.00 287 HIS A N 1
ATOM 2336 C CA . HIS A 1 287 ? 11.626 -2.960 1.800 1.00 98.00 287 HIS A CA 1
ATOM 2337 C C . HIS A 1 287 ? 11.356 -1.531 2.244 1.00 98.00 287 HIS A C 1
ATOM 2339 O O . HIS A 1 287 ? 12.081 -0.618 1.860 1.00 98.00 287 HIS A O 1
ATOM 2345 N N . GLU A 1 288 ? 10.308 -1.339 3.030 1.00 97.62 288 GLU A N 1
ATOM 2346 C CA . GLU A 1 288 ? 9.877 -0.038 3.523 1.00 97.62 288 GLU A CA 1
ATOM 2347 C C . GLU A 1 288 ? 9.660 -0.109 5.031 1.00 97.62 288 GLU A C 1
ATOM 2349 O O . GLU A 1 288 ? 9.132 -1.098 5.552 1.00 97.62 288 GLU A O 1
ATOM 2354 N N . LEU A 1 289 ? 10.057 0.956 5.720 1.00 98.25 289 LEU A N 1
ATOM 2355 C CA . LEU A 1 289 ? 9.821 1.181 7.138 1.00 98.25 289 LEU A CA 1
ATOM 2356 C C . LEU A 1 289 ? 9.236 2.577 7.332 1.00 98.25 289 LEU A C 1
ATOM 2358 O O . LEU A 1 289 ? 9.728 3.541 6.751 1.00 98.25 289 LEU A O 1
ATOM 2362 N N . LYS A 1 290 ? 8.212 2.695 8.174 1.00 98.06 290 LYS A N 1
ATOM 2363 C CA . LYS A 1 290 ? 7.611 3.970 8.577 1.00 98.06 290 LYS A CA 1
ATOM 2364 C C . LYS A 1 290 ? 7.522 4.031 10.094 1.00 98.06 290 LYS A C 1
ATOM 2366 O O . LYS A 1 290 ? 6.999 3.107 10.712 1.00 98.06 290 LYS A O 1
ATOM 2371 N N . PHE A 1 291 ? 8.000 5.126 10.667 1.00 97.94 291 PHE A N 1
ATOM 2372 C CA . PHE A 1 291 ? 7.892 5.445 12.086 1.00 97.94 291 PHE A CA 1
ATOM 2373 C C . PHE A 1 291 ? 6.861 6.554 12.242 1.00 97.94 291 PHE A C 1
ATOM 2375 O O . PHE A 1 291 ? 7.095 7.673 11.783 1.00 97.94 291 PHE A O 1
ATOM 2382 N N . ASN A 1 292 ? 5.727 6.243 12.858 1.00 96.75 292 ASN A N 1
ATOM 2383 C CA . ASN A 1 292 ? 4.582 7.140 12.923 1.00 96.75 292 ASN A CA 1
ATOM 2384 C C . ASN A 1 292 ? 4.410 7.683 14.339 1.00 96.75 292 ASN A C 1
ATOM 2386 O O . ASN A 1 292 ? 4.496 6.947 15.325 1.00 96.75 292 ASN A O 1
ATOM 2390 N N . PHE A 1 293 ? 4.125 8.977 14.412 1.00 97.06 293 PHE A N 1
ATOM 2391 C CA . PHE A 1 293 ? 3.496 9.615 15.553 1.00 97.06 293 PHE A CA 1
ATOM 2392 C C . PHE A 1 293 ? 2.035 9.872 15.201 1.00 97.06 293 PHE A C 1
ATOM 2394 O O . PHE A 1 293 ? 1.739 10.672 14.312 1.00 97.06 293 PHE A O 1
ATOM 2401 N N . THR A 1 294 ? 1.134 9.194 15.902 1.00 94.69 294 THR A N 1
ATOM 2402 C CA . THR A 1 294 ? -0.273 9.075 15.525 1.00 94.69 294 THR A CA 1
ATOM 2403 C C . THR A 1 294 ? -1.171 9.724 16.570 1.00 94.69 294 THR A C 1
ATOM 2405 O O . THR A 1 294 ? -1.051 9.464 17.769 1.00 94.69 294 THR A O 1
ATOM 2408 N N . ILE A 1 295 ? -2.111 10.543 16.111 1.00 93.25 295 ILE A N 1
ATOM 2409 C CA . ILE A 1 295 ? -3.213 11.101 16.888 1.00 93.25 295 ILE A CA 1
ATOM 2410 C C . ILE A 1 295 ? -4.488 10.358 16.485 1.00 93.25 295 ILE A C 1
ATOM 2412 O O . ILE A 1 295 ? -4.935 10.441 15.344 1.00 93.25 295 ILE A O 1
ATOM 2416 N N . TYR A 1 296 ? -5.076 9.641 17.436 1.00 90.25 296 TYR A N 1
ATOM 2417 C CA . TYR A 1 296 ? -6.303 8.873 17.272 1.00 90.25 296 TYR A CA 1
ATOM 2418 C C . TYR A 1 296 ? -7.520 9.748 17.572 1.00 90.25 296 TYR A C 1
ATOM 2420 O O . TYR A 1 296 ? -7.656 10.294 18.673 1.00 90.25 296 TYR A O 1
ATOM 2428 N N . GLY A 1 297 ? -8.399 9.870 16.584 1.00 88.69 297 GLY A N 1
ATOM 2429 C CA . GLY A 1 297 ? -9.751 10.388 16.741 1.00 88.69 297 GLY A CA 1
ATOM 2430 C C . GLY A 1 297 ? -10.743 9.270 17.054 1.00 88.69 297 GLY A C 1
ATOM 2431 O O . GLY A 1 297 ? -10.373 8.113 17.241 1.00 88.69 297 GLY A O 1
ATOM 2432 N N . ASP A 1 298 ? -12.023 9.627 17.100 1.00 83.56 298 ASP A N 1
ATOM 2433 C CA . ASP A 1 298 ? -13.093 8.658 17.366 1.00 83.56 298 ASP A CA 1
ATOM 2434 C C . ASP A 1 298 ? -13.448 7.842 16.100 1.00 83.56 298 ASP A C 1
ATOM 2436 O O . ASP A 1 298 ? -13.906 6.702 16.190 1.00 83.56 298 ASP A O 1
ATOM 2440 N N . HIS A 1 299 ? -13.152 8.401 14.919 1.00 83.12 299 HIS A N 1
ATOM 2441 C CA . HIS A 1 299 ? -13.479 7.843 13.600 1.00 83.12 299 HIS A CA 1
ATOM 2442 C C . HIS A 1 299 ? -12.308 7.878 12.611 1.00 83.12 299 HIS A C 1
ATOM 2444 O O . HIS A 1 299 ? -12.517 7.975 11.410 1.00 83.12 299 HIS A O 1
ATOM 2450 N N . GLY A 1 300 ? -11.071 7.889 13.103 1.00 90.56 300 GLY A N 1
ATOM 2451 C CA . GLY A 1 300 ? -9.916 7.976 12.218 1.00 90.56 300 GLY A CA 1
ATOM 2452 C C . GLY A 1 300 ? -8.635 8.361 12.931 1.00 90.56 300 GLY A C 1
ATOM 2453 O O . GLY A 1 300 ? -8.581 8.439 14.162 1.00 90.56 300 GLY A O 1
ATOM 2454 N N . ILE A 1 301 ? -7.597 8.621 12.145 1.00 93.06 301 ILE A N 1
ATOM 2455 C CA . ILE A 1 301 ? -6.282 9.023 12.634 1.00 93.06 301 ILE A CA 1
ATOM 2456 C C . ILE A 1 301 ? -5.693 10.166 11.810 1.00 93.06 301 ILE A C 1
ATOM 2458 O O . ILE A 1 301 ? -5.975 10.320 10.623 1.00 93.06 301 ILE A O 1
ATOM 2462 N N . LEU A 1 302 ? -4.814 10.926 12.453 1.00 96.00 302 LEU A N 1
ATOM 2463 C CA . LEU A 1 302 ? -3.833 11.792 11.811 1.00 96.00 302 LEU A CA 1
ATOM 2464 C C . LEU A 1 302 ? -2.453 11.369 12.304 1.00 96.00 302 LEU A C 1
ATOM 2466 O O . LEU A 1 302 ? -2.194 11.409 13.504 1.00 96.00 302 LEU A O 1
ATOM 2470 N N . ALA A 1 303 ? -1.560 11.006 11.399 1.00 96.69 303 ALA A N 1
ATOM 2471 C CA . ALA A 1 303 ? -0.189 10.654 11.715 1.00 96.69 303 ALA A CA 1
ATOM 2472 C C . ALA A 1 303 ? 0.798 11.545 10.962 1.00 96.69 303 ALA A C 1
ATOM 2474 O O . ALA A 1 303 ? 0.608 11.861 9.789 1.00 96.69 303 ALA A O 1
ATOM 2475 N N . ALA A 1 304 ? 1.875 11.924 11.639 1.00 98.31 304 ALA A N 1
ATOM 2476 C CA . ALA A 1 304 ? 3.097 12.390 10.997 1.00 98.31 304 ALA A CA 1
ATOM 2477 C C . ALA A 1 304 ? 4.114 11.250 11.044 1.00 98.31 304 ALA A C 1
ATOM 2479 O O . ALA A 1 304 ? 4.188 10.536 12.047 1.00 98.31 304 ALA A O 1
ATOM 2480 N N . TYR A 1 305 ? 4.898 11.063 9.986 1.00 98.12 305 TYR A N 1
ATOM 2481 C CA . TYR A 1 305 ? 5.818 9.935 9.921 1.00 98.12 305 TYR A CA 1
ATOM 2482 C C . TYR A 1 305 ? 7.136 10.250 9.230 1.00 98.12 305 TYR A C 1
ATOM 2484 O O . TYR A 1 305 ? 7.232 11.129 8.374 1.00 98.12 305 TYR A O 1
ATOM 2492 N N . VAL A 1 306 ? 8.148 9.468 9.598 1.00 98.56 306 VAL A N 1
ATOM 2493 C CA . VAL A 1 306 ? 9.406 9.350 8.861 1.00 98.56 306 VAL A CA 1
ATOM 2494 C C . VAL A 1 306 ? 9.431 7.980 8.203 1.00 98.56 306 VAL A C 1
ATOM 2496 O O . VAL A 1 306 ? 9.272 6.961 8.876 1.00 98.56 306 VAL A O 1
ATOM 2499 N N . GLY A 1 307 ? 9.589 7.962 6.884 1.00 98.00 307 GLY A N 1
ATOM 2500 C CA . GLY A 1 307 ? 9.676 6.748 6.080 1.00 98.00 307 GLY A CA 1
ATOM 2501 C C . GLY A 1 307 ? 11.091 6.519 5.563 1.00 98.00 307 GLY A C 1
ATOM 2502 O O . GLY A 1 307 ? 11.841 7.470 5.345 1.00 98.00 307 GLY A O 1
ATOM 2503 N N . TRP A 1 308 ? 11.452 5.260 5.348 1.00 98.12 308 TRP A N 1
ATOM 2504 C CA . TRP A 1 308 ? 12.736 4.860 4.789 1.00 98.12 308 TRP A CA 1
ATOM 2505 C C . TRP A 1 308 ? 12.580 3.605 3.930 1.00 98.12 308 TRP A C 1
ATOM 2507 O O . TRP A 1 308 ? 11.958 2.631 4.360 1.00 98.12 308 TRP A O 1
ATOM 2517 N N . TRP A 1 309 ? 13.179 3.618 2.740 1.00 98.00 309 TRP A N 1
ATOM 2518 C CA . TRP A 1 309 ? 13.364 2.432 1.907 1.00 98.00 309 TRP A CA 1
ATOM 2519 C C . TRP A 1 309 ? 14.812 1.943 2.033 1.00 98.00 309 TRP A C 1
ATOM 2521 O O . TRP A 1 309 ? 15.666 2.357 1.248 1.00 98.00 309 TRP A O 1
ATOM 2531 N N . PRO A 1 310 ? 15.131 1.072 3.011 1.00 97.25 310 PRO A N 1
ATOM 2532 C CA . PRO A 1 310 ? 16.483 0.531 3.168 1.00 97.25 310 PRO A CA 1
ATOM 2533 C C . PRO A 1 310 ? 16.969 -0.257 1.952 1.00 97.25 310 PRO A C 1
ATOM 2535 O O . PRO A 1 310 ? 18.173 -0.445 1.798 1.00 97.25 310 PRO A O 1
ATOM 2538 N N . TYR A 1 311 ? 16.041 -0.764 1.139 1.00 97.19 311 TYR A N 1
ATOM 2539 C CA . TYR A 1 311 ? 16.361 -1.479 -0.082 1.00 97.19 311 TYR A CA 1
ATOM 2540 C C . TYR A 1 311 ? 15.196 -1.426 -1.067 1.00 97.19 311 TYR A C 1
ATOM 2542 O O . TYR A 1 311 ? 14.076 -1.817 -0.727 1.00 97.19 311 TYR A O 1
ATOM 2550 N N . ASP A 1 312 ? 15.458 -1.023 -2.303 1.00 95.69 312 ASP A N 1
ATOM 2551 C CA . ASP A 1 312 ? 14.483 -1.099 -3.391 1.00 95.69 312 ASP A CA 1
ATOM 2552 C C . ASP A 1 312 ? 15.199 -1.287 -4.730 1.00 95.69 312 ASP A C 1
ATOM 2554 O O . ASP A 1 312 ? 15.939 -0.425 -5.187 1.00 95.69 312 ASP A O 1
ATOM 2558 N N . ASN A 1 313 ? 14.984 -2.420 -5.394 1.00 93.75 313 ASN A N 1
ATOM 2559 C CA . ASN A 1 313 ? 15.544 -2.670 -6.724 1.00 93.75 313 ASN A CA 1
ATOM 2560 C C . ASN A 1 313 ? 14.460 -2.832 -7.803 1.00 93.75 313 ASN A C 1
ATOM 2562 O O . ASN A 1 313 ? 14.719 -3.402 -8.871 1.00 93.75 313 ASN A O 1
ATOM 2566 N N . GLN A 1 314 ? 13.242 -2.348 -7.544 1.00 86.00 314 GLN A N 1
ATOM 2567 C CA . GLN A 1 314 ? 12.164 -2.390 -8.520 1.00 86.00 314 GLN A CA 1
ATOM 2568 C C . GLN A 1 314 ? 12.507 -1.539 -9.750 1.00 86.00 314 GLN A C 1
ATOM 2570 O O . GLN A 1 314 ? 12.907 -0.380 -9.660 1.00 86.00 314 GLN A O 1
ATOM 2575 N N . LEU A 1 315 ? 12.276 -2.105 -10.937 1.00 73.12 315 LEU A N 1
ATOM 2576 C CA . LEU A 1 315 ? 12.544 -1.425 -12.210 1.00 73.12 315 LEU A CA 1
ATOM 2577 C C . LEU A 1 315 ? 11.614 -0.234 -12.482 1.00 73.12 315 LEU A C 1
ATOM 2579 O O . LEU A 1 315 ? 11.963 0.649 -13.261 1.00 73.12 315 LEU A O 1
ATOM 2583 N N . ILE A 1 316 ? 10.412 -0.235 -11.897 1.00 73.62 316 ILE A N 1
ATOM 2584 C CA . ILE A 1 316 ? 9.404 0.802 -12.149 1.00 73.62 316 ILE A CA 1
ATOM 2585 C C . ILE A 1 316 ? 9.797 2.104 -11.448 1.00 73.62 316 ILE A C 1
ATOM 2587 O O . ILE A 1 316 ? 9.758 3.171 -12.063 1.00 73.62 316 ILE A O 1
ATOM 2591 N N . ARG A 1 317 ? 10.206 2.012 -10.180 1.00 78.19 317 ARG A N 1
ATOM 2592 C CA . ARG A 1 317 ? 10.580 3.154 -9.350 1.00 78.19 317 ARG A CA 1
ATOM 2593 C C . ARG A 1 317 ? 11.487 2.680 -8.218 1.00 78.19 317 ARG A C 1
ATOM 2595 O O . ARG A 1 317 ? 10.996 2.193 -7.214 1.00 78.19 317 ARG A O 1
ATOM 2602 N N . ASN A 1 318 ? 12.793 2.829 -8.403 1.00 87.75 318 ASN A N 1
ATOM 2603 C CA . ASN A 1 318 ? 13.790 2.469 -7.399 1.00 87.75 318 ASN A CA 1
ATOM 2604 C C . ASN A 1 318 ? 13.924 3.606 -6.369 1.00 87.75 318 ASN A C 1
ATOM 2606 O O . ASN A 1 318 ? 14.345 4.703 -6.734 1.00 87.75 318 ASN A O 1
ATOM 2610 N N . ARG A 1 319 ? 13.567 3.340 -5.109 1.00 91.88 319 ARG A N 1
ATOM 2611 C CA . ARG A 1 319 ? 13.710 4.258 -3.965 1.00 91.88 319 ARG A CA 1
ATOM 2612 C C . ARG A 1 319 ? 14.849 3.866 -3.015 1.00 91.88 319 ARG A C 1
ATOM 2614 O O . ARG A 1 319 ? 14.797 4.208 -1.841 1.00 91.88 319 ARG A O 1
ATOM 2621 N N . ASP A 1 320 ? 15.852 3.141 -3.492 1.00 96.50 320 ASP A N 1
ATOM 2622 C CA . ASP A 1 320 ? 16.932 2.604 -2.665 1.00 96.50 320 ASP A CA 1
ATOM 2623 C C . ASP A 1 320 ? 17.610 3.695 -1.827 1.00 96.50 320 ASP A C 1
ATOM 2625 O O . ASP A 1 320 ? 18.048 4.720 -2.350 1.00 96.50 320 ASP A O 1
ATOM 2629 N N . GLY A 1 321 ? 17.649 3.495 -0.510 1.00 96.62 321 GLY A N 1
ATOM 2630 C CA . GLY A 1 321 ? 18.245 4.427 0.446 1.00 96.62 321 GLY A CA 1
ATOM 2631 C C . GLY A 1 321 ? 17.454 5.717 0.689 1.00 96.62 321 GLY A C 1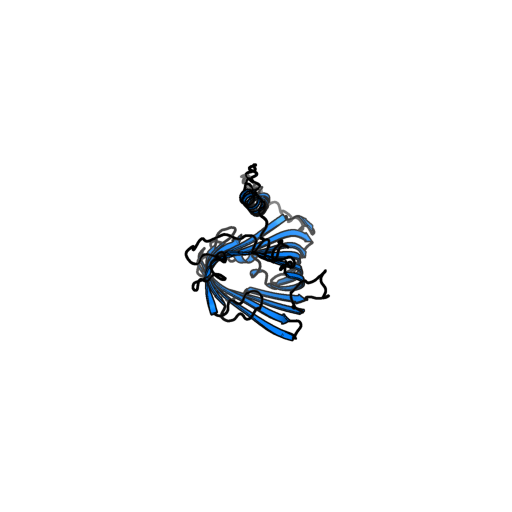
ATOM 2632 O O . GLY A 1 321 ? 17.876 6.529 1.512 1.00 96.62 321 GLY A O 1
ATOM 2633 N N . MET A 1 322 ? 16.310 5.923 0.031 1.00 96.31 322 MET A N 1
ATOM 2634 C CA . MET A 1 322 ? 15.534 7.155 0.158 1.00 96.31 322 MET A CA 1
ATOM 2635 C C . MET A 1 322 ? 14.828 7.234 1.510 1.00 96.31 322 MET A C 1
ATOM 2637 O O . MET A 1 322 ? 14.226 6.264 1.976 1.00 96.31 322 MET A O 1
ATOM 2641 N N . ALA A 1 323 ? 14.842 8.423 2.104 1.00 98.06 323 ALA A N 1
ATOM 2642 C CA . ALA A 1 323 ? 14.080 8.748 3.300 1.00 98.06 323 ALA A CA 1
ATOM 2643 C C . ALA A 1 323 ? 13.066 9.858 3.005 1.00 98.06 323 ALA A C 1
ATOM 2645 O O . ALA A 1 323 ? 13.308 10.739 2.170 1.00 98.06 323 ALA A O 1
ATOM 2646 N N . VAL A 1 324 ? 11.941 9.825 3.715 1.00 97.56 324 VAL A N 1
ATOM 2647 C CA . VAL A 1 324 ? 10.833 10.770 3.549 1.00 97.56 324 VAL A CA 1
ATOM 2648 C C . VAL A 1 324 ? 10.291 11.257 4.883 1.00 97.56 324 VAL A C 1
ATOM 2650 O O . VAL A 1 324 ? 10.392 10.572 5.901 1.00 97.56 324 VAL A O 1
ATOM 2653 N N . PHE A 1 325 ? 9.655 12.420 4.847 1.00 98.31 325 PHE A N 1
ATOM 2654 C CA . PHE A 1 325 ? 8.774 12.908 5.899 1.00 98.31 325 PHE A CA 1
ATOM 2655 C C . PHE A 1 325 ? 7.366 13.066 5.332 1.00 98.31 325 PHE A C 1
ATOM 2657 O O . PHE A 1 325 ? 7.204 13.622 4.247 1.00 98.31 325 PHE A O 1
ATOM 2664 N N . GLY A 1 326 ? 6.349 12.599 6.046 1.00 97.38 326 GLY A N 1
ATOM 2665 C CA . GLY A 1 326 ? 4.986 12.623 5.540 1.00 97.38 326 GLY A CA 1
ATOM 2666 C C . GLY A 1 326 ? 3.912 12.805 6.592 1.00 97.38 326 GLY A C 1
ATOM 2667 O O . GLY A 1 326 ? 4.153 12.745 7.797 1.00 97.38 326 GLY A O 1
ATOM 2668 N N . ILE A 1 327 ? 2.707 13.018 6.082 1.00 97.81 327 ILE A N 1
ATOM 2669 C CA . ILE A 1 327 ? 1.453 13.017 6.823 1.00 97.81 327 ILE A CA 1
ATOM 2670 C C . ILE A 1 327 ? 0.563 11.892 6.301 1.00 97.81 327 ILE A C 1
ATOM 2672 O O . ILE A 1 327 ? 0.604 11.555 5.118 1.00 97.81 327 ILE A O 1
ATOM 2676 N N . HIS A 1 328 ? -0.235 11.308 7.182 1.00 95.81 328 HIS A N 1
ATOM 2677 C CA . HIS A 1 328 ? -1.181 10.240 6.882 1.00 95.81 328 HIS A CA 1
ATOM 2678 C C . HIS A 1 328 ? -2.494 10.511 7.616 1.00 95.81 328 HIS A C 1
ATOM 2680 O O . HIS A 1 328 ? -2.506 10.829 8.801 1.00 95.81 328 HIS A O 1
ATOM 2686 N N . LEU A 1 329 ? -3.596 10.422 6.888 1.00 95.69 329 LEU A N 1
ATOM 2687 C CA . LEU A 1 329 ? -4.961 10.486 7.382 1.00 95.69 329 LEU A CA 1
ATOM 2688 C C . LEU A 1 329 ? -5.602 9.124 7.148 1.00 95.69 329 LEU A C 1
ATOM 2690 O O . LEU A 1 329 ? -5.548 8.635 6.025 1.00 95.69 329 LEU A O 1
ATOM 2694 N N . GLY A 1 330 ? -6.211 8.541 8.173 1.00 94.31 330 GLY A N 1
ATOM 2695 C CA . GLY A 1 330 ? -6.986 7.304 8.058 1.00 94.31 330 GLY A CA 1
ATOM 2696 C C . GLY A 1 330 ? -8.412 7.525 8.546 1.00 94.31 330 GLY A C 1
ATOM 2697 O O . GLY A 1 330 ? -8.600 8.274 9.509 1.00 94.31 330 GLY A O 1
ATOM 2698 N N . PHE A 1 331 ? -9.400 6.918 7.893 1.00 89.50 331 PHE A N 1
ATOM 2699 C CA . PHE A 1 331 ? -10.826 7.082 8.194 1.00 89.50 331 PHE A CA 1
ATOM 2700 C C . PHE A 1 331 ? -11.651 5.833 7.885 1.00 89.50 331 PHE A C 1
ATOM 2702 O O . PHE A 1 331 ? -11.221 5.010 7.038 1.00 89.50 331 PHE A O 1
#